Protein 4TKR (pdb70)

Solvent-accessible surface area: 16156 Å² total; per-residue (Å²): 154,63,113,109,85,35,18,103,21,0,42,101,33,0,46,62,0,8,99,42,28,112,85,105,63,73,132,68,60,25,42,44,33,17,32,0,0,22,6,0,1,5,0,0,0,43,59,8,46,43,0,0,0,6,0,0,0,31,2,0,39,47,14,69,146,60,64,59,18,121,101,67,98,105,27,0,4,30,0,20,22,9,0,0,4,0,6,0,0,40,1,7,49,52,4,61,60,0,66,72,25,13,68,63,139,97,50,155,108,0,43,87,92,0,62,25,0,0,86,70,0,0,87,17,16,15,73,0,19,56,9,0,5,28,27,28,30,27,106,106,26,102,186,83,90,42,13,86,83,10,2,82,59,32,26,32,34,6,15,115,14,0,10,84,48,0,0,96,71,0,16,90,45,1,139,86,42,48,175,69,0,50,88,124,159,103,77,129,100,37,26,21,26,112,19,0,43,101,31,1,46,66,0,8,100,41,26,107,81,104,75,75,130,68,74,25,39,42,35,16,27,0,0,24,7,0,0,4,0,0,0,42,39,8,49,45,0,0,0,5,0,0,0,38,2,0,38,48,12,72,145,62,65,87,18,55,96,73,78,107,18,0,6,28,0,20,29,12,0,0,4,0,6,0,0,38,0,7,51,57,4,61,59,0,71,75,23,13,73,63,131,83,48,155,108,0,40,100,91,0,63,24,0,0,85,70,0,0,86,16,17,18,68,0,19,51,9,0,5,33,21,27,32,30,100,112,24,98,166,85,90,42,16,92,83,10,2,86,65,30,23,33,37,5,13,111,14,0,10,86,52,0,0,92,66,0,18,88,47,1,138,86,40,49,171,68,0,53,89

Foldseek 3Di:
DVVVVLQVLLQVLLVVQLVCLVVFPDDADLAGARLSCLSLLLNCLQPHLQSSLSSLLSNLVVCVVVVVQDPPDPVLSCLQSHVLSNLLSQLNVLSCVLLVCLVVVVLVSNLVSNLVSLLRSLCSNLVSQLVSQQVPVQVRADVPDHSNRRSCVSSVNNSVNRSVVSSVVVSVCSVVPVVSSYD/DVVPPVVVLLVLLQVLLVVQLVQLVVFPADPPLAGARLSVLSLLLSCLQPHLQSSLSSLQSNLVVCVVVVVQDDPDPVLSCLQSHVLSNLLSQLRVLSCQLLVCLVVVVLVSNLVSNLVSLLRSLCSNLVSQLVSQQVPVQVVADPPDGSNRRSCVSSVVNSVNRSVVSSVVVSVCSVVPVVSSYD

CATH classification: 1.10.1760.20

Radius of gyration: 20.8 Å; Cα contacts (8 Å, |Δi|>4): 622; chains: 2; bounding box: 56×41×58 Å

Organism: Listeria monocytogenes (NCBI:txid1639)

Sequence (369 aa):
NKRLIILLECAIFAAVAMVLSFIPLDIGSSFSISLGMIPMYVIAIRRGFWAAGFAGLLWGLLHFLTGKAYILMPSQAIIEYILAFSFIAFSGVFSKQVRSNLAANQLKKAIEWAWGTMIIGGVARYFWHYVAGVLFWGAYAFQGWGAQLFSIVMNGASCLGTVLVSGIIISILLKTSPKLFLPVMQNKRLIILLECAIFAAVAMVLSFIPLDIGSSFSISLGMIPMYVIAIRRGFWAAGFAGLLWGLLHFLTGKAYILMPSQAIIEYILAFSFIAFSGVFSKQVRSNLAANQLKKAIEWAWGTMIIGGVARYFWHYVAGVLFWGAYAFQGWGAQLFSIVMNGASCLGTVLVSGIIISILLKTSPKLFLP

Nearest PDB structures (foldseek):
  4tkr-assembly1_A  TM=1.005E+00  e=4.742E-26  Listeria monocytogenes
  3rlb-assembly2_B  TM=9.113E-01  e=1.268E-10  Lactococcus cremoris subsp. cremoris NZ9000
  4tkr-assembly1_A  TM=1.004E+00  e=5.966E-25  Listeria monocytogenes
  3rlb-assembly2_B  TM=9.113E-01  e=1.029E-10  Lactococcus cremoris subsp. cremoris NZ9000
  8xqp-assembly1_R  TM=2.782E-01  e=6.438E+00  Clostridium perfringens

InterPro domains:
  IPR012651 Thiamine transporter ThiT [PF09515] (9-183)
  IPR012651 Thiamine transporter ThiT [TIGR02357] (8-186)

Structure (mmCIF, N/CA/C/O backbone):
data_4TKR
#
_entry.id   4TKR
#
_cell.length_a   95.647
_cell.length_b   95.647
_cell.length_c   125.027
_cell.angle_alpha   90.00
_cell.angle_beta   90.00
_cell.angle_gamma   120.00
#
_symmetry.space_group_name_H-M   'P 31 2 1'
#
loop_
_entity.id
_entity.type
_entity.pdbx_description
1 polymer 'Thiamine transporter thia'
2 non-polymer 'THIAMINE DIPHOSPHATE'
3 non-polymer 2-O-octyl-beta-D-glucopyranose
#
loop_
_atom_site.group_PDB
_atom_site.id
_atom_site.type_symbol
_atom_site.label_atom_id
_atom_site.label_alt_id
_atom_site.label_comp_id
_atom_site.label_asym_id
_atom_site.label_entity_id
_atom_site.label_seq_id
_atom_site.pdbx_PDB_ins_code
_atom_site.Cartn_x
_atom_site.Cartn_y
_atom_site.Cartn_z
_atom_site.occupancy
_atom_site.B_iso_or_equiv
_atom_site.auth_seq_id
_atom_site.auth_comp_id
_atom_site.auth_asym_id
_atom_site.auth_atom_id
_atom_site.pdbx_PDB_model_num
ATOM 1 N N . ASN A 1 31 ? -8.191 24.334 19.333 1.00 95.62 3 ASN A N 1
ATOM 2 C CA . ASN A 1 31 ? -7.387 25.296 18.588 1.00 94.32 3 ASN A CA 1
ATOM 3 C C . ASN A 1 31 ? -6.563 26.211 19.491 1.00 92.20 3 ASN A C 1
ATOM 4 O O . ASN A 1 31 ? -5.614 25.766 20.135 1.00 93.12 3 ASN A O 1
ATOM 9 N N . LYS A 1 32 ? -6.940 27.487 19.535 1.00 81.14 4 LYS A N 1
ATOM 10 C CA . LYS A 1 32 ? -6.176 28.504 20.254 1.00 72.56 4 LYS A CA 1
ATOM 11 C C . LYS A 1 32 ? -5.986 28.196 21.738 1.00 77.22 4 LYS A C 1
ATOM 12 O O . LYS A 1 32 ? -4.901 28.400 22.282 1.00 77.02 4 LYS A O 1
ATOM 14 N N . ARG A 1 33 ? -7.037 27.705 22.387 1.00 80.35 5 ARG A N 1
ATOM 15 C CA . ARG A 1 33 ? -6.968 27.369 23.807 1.00 74.56 5 ARG A CA 1
ATOM 16 C C . ARG A 1 33 ? -5.941 26.274 24.077 1.00 84.50 5 ARG A C 1
ATOM 17 O O . ARG A 1 33 ? -5.153 26.368 25.016 1.00 85.76 5 ARG A O 1
ATOM 25 N N . LEU A 1 34 ? -5.954 25.238 23.246 1.00 90.05 6 LEU A N 1
ATOM 26 C CA . LEU A 1 34 ? -4.999 24.146 23.377 1.00 91.76 6 LEU A CA 1
ATOM 27 C C . LEU A 1 34 ? -3.585 24.624 23.061 1.00 88.74 6 LEU A C 1
ATOM 28 O O . LEU A 1 34 ? -2.633 24.262 23.750 1.00 88.79 6 LEU A O 1
ATOM 33 N N . ILE A 1 35 ? -3.459 25.445 22.022 1.00 84.76 7 ILE A N 1
ATOM 34 C CA . ILE A 1 35 ? -2.155 25.940 21.584 1.00 78.56 7 ILE A CA 1
ATOM 35 C C . ILE A 1 35 ? -1.467 26.797 22.645 1.00 72.22 7 ILE A C 1
ATOM 36 O O . ILE A 1 35 ? -0.298 26.578 22.963 1.00 69.41 7 ILE A O 1
ATOM 41 N N . ILE A 1 36 ? -2.195 27.767 23.190 1.00 69.09 8 ILE A N 1
ATOM 42 C CA . ILE A 1 36 ? -1.644 28.656 24.210 1.00 63.34 8 ILE A CA 1
ATOM 43 C C . ILE A 1 36 ? -1.252 27.887 25.472 1.00 56.08 8 ILE A C 1
ATOM 44 O O . ILE A 1 36 ? -0.200 28.141 26.061 1.00 52.16 8 ILE A O 1
ATOM 49 N N . LEU A 1 37 ? -2.094 26.942 25.877 1.00 55.60 9 LEU A N 1
ATOM 50 C CA . LEU A 1 37 ? -1.792 26.102 27.031 1.00 57.93 9 LEU A CA 1
ATOM 51 C C . LEU A 1 37 ? -0.556 25.238 26.786 1.00 60.94 9 LEU A C 1
ATOM 52 O O . LEU A 1 37 ? 0.290 25.090 27.668 1.00 61.02 9 LEU A O 1
ATOM 57 N N . LEU A 1 38 ? -0.456 24.674 25.585 1.00 60.10 10 LEU A N 1
ATOM 58 C CA . LEU A 1 38 ? 0.694 23.852 25.217 1.00 58.47 10 LEU A CA 1
ATOM 59 C C . LEU A 1 38 ? 1.990 24.656 25.210 1.00 63.27 10 LEU A C 1
ATOM 60 O O . LEU A 1 38 ? 3.024 24.176 25.672 1.00 67.86 10 LEU A O 1
ATOM 65 N N . GLU A 1 39 ? 1.929 25.876 24.683 1.00 63.23 11 GLU A N 1
ATOM 66 C CA . GLU A 1 39 ? 3.095 26.756 24.658 1.00 60.20 11 GLU A CA 1
ATOM 67 C C . GLU A 1 39 ? 3.590 27.042 26.071 1.00 64.67 11 GLU A C 1
ATOM 68 O O . GLU A 1 39 ? 4.795 27.090 26.316 1.00 69.74 11 GLU A O 1
ATOM 74 N N . CYS A 1 40 ? 2.654 27.228 26.996 1.00 56.56 12 CYS A N 1
ATOM 75 C CA . CYS A 1 40 ? 2.996 27.411 28.400 1.00 49.29 12 CYS A CA 1
ATOM 76 C C . CYS A 1 40 ? 3.733 26.187 28.925 1.00 59.07 12 CYS A C 1
ATOM 77 O O . CYS A 1 40 ? 4.740 26.308 29.620 1.00 65.10 12 CYS A O 1
ATOM 80 N N . ALA A 1 41 ? 3.226 25.008 28.577 1.00 56.87 13 ALA A N 1
ATOM 81 C CA . ALA A 1 41 ? 3.817 23.750 29.020 1.00 53.18 13 ALA A CA 1
ATOM 82 C C . ALA A 1 41 ? 5.197 23.519 28.408 1.00 50.21 13 ALA A C 1
ATOM 83 O O . ALA A 1 41 ? 6.097 23.004 29.069 1.00 48.07 13 ALA A O 1
ATOM 85 N N . ILE A 1 42 ? 5.360 23.899 27.144 1.00 52.81 14 ILE A N 1
ATOM 86 C CA . ILE A 1 42 ? 6.639 23.730 26.462 1.00 60.62 14 ILE A CA 1
ATOM 87 C C . ILE A 1 42 ? 7.712 24.632 27.065 1.00 64.78 14 ILE A C 1
ATOM 88 O O . ILE A 1 42 ? 8.796 24.167 27.415 1.00 70.07 14 ILE A O 1
ATOM 93 N N . PHE A 1 43 ? 7.402 25.919 27.192 1.00 61.26 15 PHE A N 1
ATOM 94 C CA . PHE A 1 43 ? 8.341 26.873 27.778 1.00 61.86 15 PHE A CA 1
ATOM 95 C C . PHE A 1 43 ? 8.621 26.562 29.246 1.00 57.54 15 PHE A C 1
ATOM 96 O O . PHE A 1 43 ? 9.671 26.923 29.776 1.00 57.66 15 PHE A O 1
ATOM 104 N N . ALA A 1 44 ? 7.678 25.887 29.898 1.00 56.68 16 ALA A N 1
ATOM 105 C CA . ALA A 1 44 ? 7.881 25.426 31.265 1.00 54.76 16 ALA A CA 1
ATOM 106 C C . ALA A 1 44 ? 8.886 24.280 31.281 1.00 60.88 16 ALA A C 1
ATOM 107 O O . ALA A 1 44 ? 9.750 24.209 32.156 1.00 63.46 16 ALA A O 1
ATOM 109 N N . ALA A 1 45 ? 8.765 23.386 30.304 1.00 54.47 17 ALA A N 1
ATOM 110 C CA . ALA A 1 45 ? 9.667 22.248 30.185 1.00 54.93 17 ALA A CA 1
ATOM 111 C C . ALA A 1 45 ? 11.079 22.703 29.830 1.00 61.15 17 ALA A C 1
ATOM 112 O O . ALA A 1 45 ? 12.060 22.187 30.367 1.00 42.76 17 ALA A O 1
ATOM 114 N N . VAL A 1 46 ? 11.174 23.671 28.923 1.00 57.65 18 VAL A N 1
ATOM 115 C CA . VAL A 1 46 ? 12.463 24.231 28.532 1.00 56.36 18 VAL A CA 1
ATOM 116 C C . VAL A 1 46 ? 13.131 24.911 29.724 1.00 63.56 18 VAL A C 1
ATOM 117 O O . VAL A 1 46 ? 14.337 24.773 29.935 1.00 69.54 18 VAL A O 1
ATOM 121 N N . ALA A 1 47 ? 12.336 25.636 30.507 1.00 58.55 19 ALA A N 1
ATOM 122 C CA . ALA A 1 47 ? 12.838 26.296 31.709 1.00 49.98 19 ALA A CA 1
ATOM 123 C C . ALA A 1 47 ? 13.356 25.273 32.713 1.00 50.04 19 ALA A C 1
ATOM 124 O O . ALA A 1 47 ? 14.376 25.491 33.366 1.00 59.94 19 ALA A O 1
ATOM 126 N N . MET A 1 48 ? 12.649 24.153 32.825 1.00 45.35 20 MET A N 1
ATOM 127 C CA . MET A 1 48 ? 13.038 23.085 33.737 1.00 50.88 20 MET A CA 1
ATOM 128 C C . MET A 1 48 ? 14.329 22.414 33.275 1.00 55.25 20 MET A C 1
ATOM 129 O O . MET A 1 48 ? 15.137 21.974 34.094 1.00 51.88 20 MET A O 1
ATOM 134 N N . VAL A 1 49 ? 14.517 22.336 31.961 1.00 56.78 21 VAL A N 1
ATOM 135 C CA . VAL A 1 49 ? 15.737 21.773 31.393 1.00 54.88 21 VAL A CA 1
ATOM 136 C C . VAL A 1 49 ? 16.928 22.675 31.700 1.00 57.86 21 VAL A C 1
ATOM 137 O O . VAL A 1 49 ? 17.994 22.200 32.099 1.00 61.17 21 VAL A O 1
ATOM 141 N N . LEU A 1 50 ? 16.734 23.979 31.530 1.00 54.25 22 LEU A N 1
ATOM 142 C CA . LEU A 1 50 ? 17.786 24.955 31.799 1.00 55.99 22 LEU A CA 1
ATOM 143 C C . LEU A 1 50 ? 18.172 24.973 33.276 1.00 53.60 22 LEU A C 1
ATOM 144 O O . LEU A 1 50 ? 19.277 25.379 33.634 1.00 58.13 22 LEU A O 1
ATOM 149 N N . SER A 1 51 ? 17.257 24.521 34.128 1.00 47.41 23 SER A N 1
ATOM 150 C CA . SER A 1 51 ? 17.498 24.471 35.566 1.00 50.41 23 SER A CA 1
ATOM 151 C C . SER A 1 51 ? 18.546 23.425 35.933 1.00 57.22 23 SER A C 1
ATOM 152 O O . SER A 1 51 ? 19.076 23.432 37.044 1.00 62.99 23 SER A O 1
ATOM 155 N N . PHE A 1 52 ? 18.837 22.526 34.999 1.00 61.64 24 PHE A N 1
ATOM 156 C CA . PHE A 1 52 ? 19.867 21.514 35.208 1.00 62.76 24 PHE A CA 1
ATOM 157 C C . PHE A 1 52 ? 21.244 22.034 34.806 1.00 65.60 24 PHE A C 1
ATOM 158 O O . PHE A 1 52 ? 22.226 21.293 34.814 1.00 63.11 24 PHE A O 1
ATOM 166 N N . ILE A 1 53 ? 21.300 23.313 34.449 1.00 65.55 25 ILE A N 1
ATOM 167 C CA . ILE A 1 53 ? 22.563 23.990 34.193 1.00 65.84 25 ILE A CA 1
ATOM 168 C C . ILE A 1 53 ? 22.909 24.841 35.409 1.00 68.27 25 ILE A C 1
ATOM 169 O O . ILE A 1 53 ? 22.377 25.938 35.575 1.00 73.89 25 ILE A O 1
ATOM 174 N N . PRO A 1 54 ? 23.798 24.327 36.271 1.00 71.25 26 PRO A N 1
ATOM 175 C CA . PRO A 1 54 ? 24.101 24.949 37.565 1.00 72.47 26 PRO A CA 1
ATOM 176 C C . PRO A 1 54 ? 24.937 26.224 37.462 1.00 67.96 26 PRO A C 1
ATOM 177 O O . PRO A 1 54 ? 26.088 26.183 37.027 1.00 79.09 26 PRO A O 1
ATOM 181 N N . LEU A 1 55 ? 24.348 27.347 37.859 1.00 50.33 27 LEU A N 1
ATOM 182 C CA . LEU A 1 55 ? 25.085 28.597 38.001 1.00 55.08 27 LEU A CA 1
ATOM 183 C C . LEU A 1 55 ? 24.936 29.085 39.436 1.00 60.21 27 LEU A C 1
ATOM 184 O O . LEU A 1 55 ? 24.462 30.194 39.683 1.00 55.67 27 LEU A O 1
ATOM 189 N N . ASP A 1 56 ? 25.346 28.242 40.379 1.00 62.32 28 ASP A N 1
ATOM 190 C CA . ASP A 1 56 ? 25.119 28.499 41.795 1.00 55.23 28 ASP A CA 1
ATOM 191 C C . ASP A 1 56 ? 26.412 28.789 42.546 1.00 54.88 28 ASP A C 1
ATOM 192 O O . ASP A 1 56 ? 27.461 28.228 42.238 1.00 52.85 28 ASP A O 1
ATOM 197 N N . ILE A 1 57 ? 26.325 29.673 43.534 1.00 64.79 29 ILE A N 1
ATOM 198 C CA . ILE A 1 57 ? 27.411 29.882 44.483 1.00 62.25 29 ILE A CA 1
ATOM 199 C C . ILE A 1 57 ? 26.859 29.681 45.888 1.00 68.12 29 ILE A C 1
ATOM 200 O O . ILE A 1 57 ? 26.371 30.621 46.517 1.00 76.16 29 ILE A O 1
ATOM 205 N N . GLY A 1 58 ? 26.925 28.445 46.369 1.00 63.94 30 GLY A N 1
ATOM 206 C CA . GLY A 1 58 ? 26.344 28.098 47.651 1.00 60.97 30 GLY A CA 1
ATOM 207 C C . GLY A 1 58 ? 24.889 27.705 47.496 1.00 68.92 30 GLY A C 1
ATOM 208 O O . GLY A 1 58 ? 24.482 27.212 46.444 1.00 72.26 30 GLY A O 1
ATOM 209 N N . SER A 1 59 ? 24.099 27.931 48.540 1.00 75.93 31 SER A N 1
ATOM 210 C CA . SER A 1 59 ? 22.686 27.569 48.519 1.00 75.14 31 SER A CA 1
ATOM 211 C C . SER A 1 59 ? 21.791 28.799 48.433 1.00 68.29 31 SER A C 1
ATOM 212 O O . SER A 1 59 ? 20.570 28.680 48.338 1.00 64.60 31 SER A O 1
ATOM 215 N N . SER A 1 60 ? 22.401 29.980 48.462 1.00 61.57 32 SER A N 1
ATOM 216 C CA . SER A 1 60 ? 21.639 31.222 48.526 1.00 51.39 32 SER A CA 1
ATOM 217 C C . SER A 1 60 ? 21.833 32.115 47.303 1.00 47.89 32 SER A C 1
ATOM 218 O O . SER A 1 60 ? 21.121 33.105 47.135 1.00 55.61 32 SER A O 1
ATOM 221 N N . PHE A 1 61 ? 22.798 31.771 46.456 1.00 38.21 33 PHE A N 1
ATOM 222 C CA . PHE A 1 61 ? 22.978 32.485 45.196 1.00 42.82 33 PHE A CA 1
ATOM 223 C C . PHE A 1 61 ? 22.869 31.546 44.003 1.00 45.38 33 PHE A C 1
ATOM 224 O O . PHE A 1 61 ? 23.448 30.460 43.998 1.00 47.76 33 PHE A O 1
ATOM 232 N N . SER A 1 62 ? 22.131 31.983 42.989 1.00 45.44 34 SER A N 1
ATOM 233 C CA . SER A 1 62 ? 21.930 31.192 41.784 1.00 45.53 34 SER A CA 1
ATOM 234 C C . SER A 1 62 ? 21.380 32.052 40.655 1.00 49.02 34 SER A C 1
ATOM 235 O O . SER A 1 62 ? 20.488 32.875 40.862 1.00 55.05 34 SER A O 1
ATOM 238 N N . ILE A 1 63 ? 21.920 31.856 39.458 1.00 50.83 35 ILE A N 1
ATOM 239 C CA . ILE A 1 63 ? 21.398 32.513 38.270 1.00 51.82 35 ILE A CA 1
ATOM 240 C C . ILE A 1 63 ? 20.386 31.600 37.583 1.00 48.25 35 ILE A C 1
ATOM 241 O O . ILE A 1 63 ? 20.737 30.533 37.080 1.00 47.65 35 ILE A O 1
ATOM 246 N N . SER A 1 64 ? 19.126 32.020 37.578 1.00 33.87 36 SER A N 1
ATOM 247 C CA . SER A 1 64 ? 18.052 31.201 37.033 1.00 34.09 36 SER A CA 1
ATOM 248 C C . SER A 1 64 ? 17.892 31.411 35.530 1.00 50.32 36 SER A C 1
ATOM 249 O O . SER A 1 64 ? 17.187 32.320 35.091 1.00 50.78 36 SER A O 1
ATOM 252 N N . LEU A 1 65 ? 18.546 30.559 34.746 1.00 49.85 37 LEU A N 1
ATOM 253 C CA . LEU A 1 65 ? 18.470 30.638 33.291 1.00 53.83 37 LEU A CA 1
ATOM 254 C C . LEU A 1 65 ? 17.077 30.283 32.779 1.00 56.72 37 LEU A C 1
ATOM 255 O O . LEU A 1 65 ? 16.743 30.555 31.626 1.00 67.81 37 LEU A O 1
ATOM 260 N N . GLY A 1 66 ? 16.268 29.676 33.643 1.00 46.55 38 GLY A N 1
ATOM 261 C CA . GLY A 1 66 ? 14.926 29.266 33.278 1.00 47.23 38 GLY A CA 1
ATOM 262 C C . GLY A 1 66 ? 13.957 30.425 33.133 1.00 54.16 38 GLY A C 1
ATOM 263 O O . GLY A 1 66 ? 12.815 30.239 32.714 1.00 60.92 38 GLY A O 1
ATOM 264 N N . MET A 1 67 ? 14.409 31.624 33.486 1.00 47.66 39 MET A N 1
ATOM 265 C CA . MET A 1 67 ? 13.587 32.818 33.335 1.00 47.73 39 MET A CA 1
ATOM 266 C C . MET A 1 67 ? 13.546 33.266 31.877 1.00 49.52 39 MET A C 1
ATOM 267 O O . MET A 1 67 ? 12.653 34.009 31.471 1.00 46.75 39 MET A O 1
ATOM 272 N N . ILE A 1 68 ? 14.518 32.808 31.094 1.00 49.59 40 ILE A N 1
ATOM 273 C CA . ILE A 1 68 ? 14.554 33.116 29.666 1.00 43.76 40 ILE A CA 1
ATOM 274 C C . ILE A 1 68 ? 13.335 32.566 28.908 1.00 42.74 40 ILE A C 1
ATOM 275 O O . ILE A 1 68 ? 12.698 33.309 28.162 1.00 48.45 40 ILE A O 1
ATOM 280 N N . PRO A 1 69 ? 12.996 31.273 29.097 1.00 45.61 41 PRO A N 1
ATOM 281 C CA . PRO A 1 69 ? 11.749 30.816 28.473 1.00 51.84 41 PRO A CA 1
ATOM 282 C C . PRO A 1 69 ? 10.521 31.475 29.098 1.00 58.62 41 PRO A C 1
ATOM 283 O O . PRO A 1 69 ? 9.495 31.617 28.434 1.00 64.86 41 PRO A O 1
ATOM 287 N N . MET A 1 70 ? 10.629 31.868 30.363 1.00 54.18 42 MET A N 1
ATOM 288 C CA . MET A 1 70 ? 9.530 32.540 31.045 1.00 45.90 42 MET A CA 1
ATOM 289 C C . MET A 1 70 ? 9.289 33.929 30.468 1.00 45.14 42 MET A C 1
ATOM 290 O O . MET A 1 70 ? 8.150 34.378 30.369 1.00 50.92 42 MET A O 1
ATOM 295 N N . TYR A 1 71 ? 10.367 34.606 30.090 1.00 49.10 43 TYR A N 1
ATOM 296 C CA . TYR A 1 71 ? 10.268 35.965 29.572 1.00 51.73 43 TYR A CA 1
ATOM 297 C C . TYR A 1 71 ? 9.630 36.027 28.187 1.00 51.50 43 TYR A C 1
ATOM 298 O O . TYR A 1 71 ? 8.801 36.897 27.921 1.00 50.77 43 TYR A O 1
ATOM 307 N N . VAL A 1 72 ? 10.013 35.109 27.306 1.00 48.90 44 VAL A N 1
ATOM 308 C CA . VAL A 1 72 ? 9.449 35.089 25.961 1.00 53.56 44 VAL A CA 1
ATOM 309 C C . VAL A 1 72 ? 7.958 34.750 25.980 1.00 52.98 44 VAL A C 1
ATOM 310 O O . VAL A 1 72 ? 7.158 35.438 25.348 1.00 58.61 44 VAL A O 1
ATOM 314 N N . ILE A 1 73 ? 7.583 33.711 26.723 1.00 47.01 45 ILE A N 1
ATOM 315 C CA . ILE A 1 73 ? 6.177 33.320 26.823 1.00 52.42 45 ILE A CA 1
ATOM 316 C C . ILE A 1 73 ? 5.332 34.417 27.481 1.00 51.97 45 ILE A C 1
ATOM 317 O O . ILE A 1 73 ? 4.148 34.566 27.178 1.00 46.82 45 ILE A O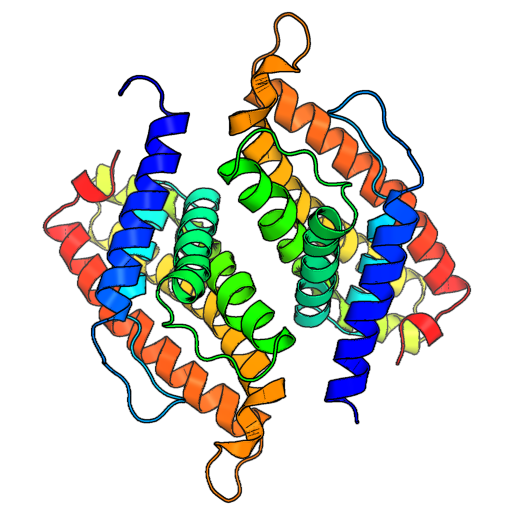 1
ATOM 322 N N . ALA A 1 74 ? 5.953 35.192 28.366 1.00 55.10 46 ALA A N 1
ATOM 323 C CA . ALA A 1 74 ? 5.282 36.313 29.013 1.00 44.94 46 ALA A CA 1
ATOM 324 C C . ALA A 1 74 ? 5.015 37.417 28.002 1.00 46.75 46 ALA A C 1
ATOM 325 O O . ALA A 1 74 ? 3.970 38.062 28.034 1.00 48.94 46 ALA A O 1
ATOM 327 N N . ILE A 1 75 ? 5.973 37.632 27.108 1.00 49.75 47 ILE A N 1
ATOM 328 C CA . ILE A 1 75 ? 5.838 38.631 26.057 1.00 51.37 47 ILE A CA 1
ATOM 329 C C . ILE A 1 75 ? 4.926 38.117 24.950 1.00 53.08 47 ILE A C 1
ATOM 330 O O . ILE A 1 75 ? 4.052 38.834 24.461 1.00 59.27 47 ILE A O 1
ATOM 335 N N . ARG A 1 76 ? 5.128 36.859 24.574 1.00 51.82 48 ARG A N 1
ATOM 336 C CA . ARG A 1 76 ? 4.395 36.247 23.472 1.00 58.73 48 ARG A CA 1
ATOM 337 C C . ARG A 1 76 ? 2.902 36.084 23.760 1.00 66.16 48 ARG A C 1
ATOM 338 O O . ARG A 1 76 ? 2.070 36.269 22.870 1.00 72.40 48 ARG A O 1
ATOM 346 N N . ARG A 1 77 ? 2.561 35.747 25.001 1.00 60.24 49 ARG A N 1
ATOM 347 C CA . ARG A 1 77 ? 1.176 35.415 25.329 1.00 54.86 49 ARG A CA 1
ATOM 348 C C . ARG A 1 77 ? 0.532 36.308 26.393 1.00 53.69 49 ARG A C 1
ATOM 349 O O . ARG A 1 77 ? -0.686 36.488 26.399 1.00 57.53 49 ARG A O 1
ATOM 357 N N . GLY A 1 78 ? 1.337 36.859 27.295 1.00 46.14 50 GLY A N 1
ATOM 358 C CA . GLY A 1 78 ? 0.821 37.814 28.261 1.00 49.92 50 GLY A CA 1
ATOM 359 C C . GLY A 1 78 ? 0.880 37.406 29.723 1.00 46.68 50 GLY A C 1
ATOM 360 O O . GLY A 1 78 ? 1.524 36.424 30.089 1.00 36.79 50 GLY A O 1
ATOM 361 N N . PHE A 1 79 ? 0.182 38.178 30.552 1.00 47.73 51 PHE A N 1
ATOM 362 C CA . PHE A 1 79 ? 0.211 38.036 32.008 1.00 48.83 51 PHE A CA 1
ATOM 363 C C . PHE A 1 79 ? -0.206 36.652 32.512 1.00 49.90 51 PHE A C 1
ATOM 364 O O . PHE A 1 79 ? 0.571 35.982 33.194 1.00 40.08 51 PHE A O 1
ATOM 372 N N . TRP A 1 80 ? -1.427 36.233 32.185 1.00 50.30 52 TRP A N 1
ATOM 373 C CA . TRP A 1 80 ? -1.969 34.985 32.723 1.00 47.70 52 TRP A CA 1
ATOM 374 C C . TRP A 1 80 ? -1.181 33.758 32.272 1.00 48.36 52 TRP A C 1
ATOM 375 O O . TRP A 1 80 ? -1.029 32.797 33.026 1.00 43.52 52 TRP A O 1
ATOM 386 N N . ALA A 1 81 ? -0.685 33.796 31.041 1.00 55.70 53 ALA A N 1
ATOM 387 C CA . ALA A 1 81 ? 0.083 32.683 30.500 1.00 56.33 53 ALA A CA 1
ATOM 388 C C . ALA A 1 81 ? 1.417 32.536 31.225 1.00 52.66 53 ALA A C 1
ATOM 389 O O . ALA A 1 81 ? 1.884 31.422 31.464 1.00 51.56 53 ALA A O 1
ATOM 391 N N . ALA A 1 82 ? 2.021 33.666 31.578 1.00 47.33 54 ALA A N 1
ATOM 392 C CA . ALA A 1 82 ? 3.297 33.668 32.283 1.00 45.09 54 ALA A CA 1
ATOM 393 C C . ALA A 1 82 ? 3.154 33.070 33.677 1.00 46.03 54 ALA A C 1
ATOM 394 O O . ALA A 1 82 ? 4.093 32.477 34.207 1.00 49.55 54 ALA A O 1
ATOM 396 N N . GLY A 1 83 ? 1.974 33.233 34.266 1.00 48.33 55 GLY A N 1
ATOM 397 C CA . GLY A 1 83 ? 1.698 32.685 35.581 1.00 51.32 55 GLY A CA 1
ATOM 398 C C . GLY A 1 83 ? 1.482 31.187 35.530 1.00 48.59 55 GLY A C 1
ATOM 399 O O . GLY A 1 83 ? 2.034 30.441 36.340 1.00 45.92 55 GLY A O 1
ATOM 400 N N . PHE A 1 84 ? 0.673 30.748 34.571 1.00 45.88 56 PHE A N 1
ATOM 401 C CA . PHE A 1 84 ? 0.404 29.329 34.380 1.00 45.33 56 PHE A CA 1
ATOM 402 C C . PHE A 1 84 ? 1.680 28.572 34.023 1.00 44.80 56 PHE A C 1
ATOM 403 O O . PHE A 1 84 ? 1.983 27.537 34.615 1.00 42.06 56 PHE A O 1
ATOM 411 N N . ALA A 1 85 ? 2.425 29.101 33.056 1.00 44.60 57 ALA A N 1
ATOM 412 C CA . ALA A 1 85 ? 3.686 28.497 32.640 1.00 43.46 57 ALA A CA 1
ATOM 413 C C . ALA A 1 85 ? 4.699 28.528 33.775 1.00 45.03 57 ALA A C 1
ATOM 414 O O . ALA A 1 85 ? 5.476 27.590 33.953 1.00 55.37 57 ALA A O 1
ATOM 416 N N . GLY A 1 86 ? 4.684 29.615 34.540 1.00 45.06 58 GLY A N 1
ATOM 417 C CA . GLY A 1 86 ? 5.585 29.765 35.668 1.00 49.18 58 GLY A CA 1
ATOM 418 C C . GLY A 1 86 ? 5.306 28.745 36.753 1.00 46.50 58 GLY A C 1
ATOM 419 O O . GLY A 1 86 ? 6.225 28.123 37.284 1.00 37.90 58 GLY A O 1
ATOM 420 N N . LEU A 1 87 ? 4.029 28.571 37.078 1.00 45.67 59 LEU A N 1
ATOM 421 C CA . LEU A 1 87 ? 3.625 27.613 38.098 1.00 47.33 59 LEU A CA 1
ATOM 422 C C . LEU A 1 87 ? 3.936 26.183 37.670 1.00 58.09 59 LEU A C 1
ATOM 423 O O . LEU A 1 87 ? 4.356 25.363 38.487 1.00 66.03 59 LEU A O 1
ATOM 428 N N . LEU A 1 88 ? 3.727 25.889 36.389 1.00 57.39 60 LEU A N 1
ATOM 429 C CA . LEU A 1 88 ? 4.072 24.583 35.837 1.00 52.68 60 LEU A CA 1
ATOM 430 C C . LEU A 1 88 ? 5.557 24.301 36.027 1.00 57.81 60 LEU A C 1
ATOM 431 O O . LEU A 1 88 ? 5.946 23.193 36.393 1.00 58.31 60 LEU A O 1
ATOM 436 N N . TRP A 1 89 ? 6.378 25.318 35.780 1.00 57.90 61 TRP A N 1
ATOM 437 C CA . TRP A 1 89 ? 7.818 25.217 35.975 1.00 58.41 61 TRP A CA 1
ATOM 438 C C . TRP A 1 89 ? 8.145 24.909 37.434 1.00 57.03 61 TRP A C 1
ATOM 439 O O . TRP A 1 89 ? 8.963 24.036 37.725 1.00 57.25 61 TRP A O 1
ATOM 450 N N . GLY A 1 90 ? 7.499 25.628 38.346 1.00 54.81 62 GLY A N 1
ATOM 451 C CA . GLY A 1 90 ? 7.706 25.418 39.766 1.00 52.66 62 GLY A CA 1
ATOM 452 C C . GLY A 1 90 ? 7.281 24.031 40.206 1.00 56.82 62 GLY A C 1
ATOM 453 O O . GLY A 1 90 ? 7.962 23.385 41.003 1.00 51.78 62 GLY A O 1
ATOM 454 N N . LEU A 1 91 ? 6.152 23.569 39.679 1.00 57.13 63 LEU A N 1
ATOM 455 C CA . LEU A 1 91 ? 5.633 22.250 40.020 1.00 51.94 63 LEU A CA 1
ATOM 456 C C . LEU A 1 91 ? 6.507 21.135 39.452 1.00 50.04 63 LEU A C 1
ATOM 457 O O . LEU A 1 91 ? 6.525 20.022 39.980 1.00 46.93 63 LEU A O 1
ATOM 462 N N . LEU A 1 92 ? 7.232 21.437 38.379 1.00 40.01 64 LEU A N 1
ATOM 463 C CA . LEU A 1 92 ? 8.118 20.456 37.760 1.00 50.74 64 LEU A CA 1
ATOM 464 C C . LEU A 1 92 ? 9.372 20.203 38.593 1.00 51.02 64 LEU A C 1
ATOM 465 O O . LEU A 1 92 ? 10.055 19.199 38.401 1.00 56.79 64 LEU A O 1
ATOM 470 N N . HIS A 1 93 ? 9.674 21.115 39.514 1.00 49.99 65 HIS A N 1
ATOM 471 C CA . HIS A 1 93 ? 10.806 20.931 40.417 1.00 54.87 65 HIS A CA 1
ATOM 472 C C . HIS A 1 93 ? 10.566 19.730 41.323 1.00 56.75 65 HIS A C 1
ATOM 473 O O . HIS A 1 93 ? 11.484 18.958 41.602 1.00 46.86 65 HIS A O 1
ATOM 480 N N . PHE A 1 94 ? 9.324 19.580 41.774 1.00 61.16 66 PHE A N 1
ATOM 481 C CA . PHE A 1 94 ? 8.939 18.457 42.621 1.00 60.91 66 PHE A CA 1
ATOM 482 C C . PHE A 1 94 ? 9.068 17.136 41.870 1.00 67.08 66 PHE A C 1
ATOM 483 O O . PHE A 1 94 ? 9.619 16.165 42.391 1.00 68.73 66 PHE A O 1
ATOM 491 N N . LEU A 1 95 ? 8.559 17.110 40.642 1.00 66.31 67 LEU A N 1
ATOM 492 C CA . LEU A 1 95 ? 8.533 15.891 39.841 1.00 67.55 67 LEU A CA 1
ATOM 493 C C . LEU A 1 95 ? 9.915 15.482 39.339 1.00 65.89 67 LEU A C 1
ATOM 494 O O . LEU A 1 95 ? 10.160 14.306 39.070 1.00 77.88 67 LEU A O 1
ATOM 499 N N . THR A 1 96 ? 10.815 16.452 39.210 1.00 57.35 68 THR A N 1
ATOM 500 C CA . THR A 1 96 ? 12.157 16.180 38.704 1.00 62.84 68 THR A CA 1
ATOM 501 C C . THR A 1 96 ? 13.189 16.101 39.826 1.00 68.34 68 THR A C 1
ATOM 502 O O . THR A 1 96 ? 14.362 15.818 39.581 1.00 47.94 68 THR A O 1
ATOM 506 N N . GLY A 1 97 ? 12.745 16.356 41.053 1.00 64.26 69 GLY A N 1
ATOM 507 C CA . GLY A 1 97 ? 13.607 16.248 42.217 1.00 56.70 69 GLY A CA 1
ATOM 508 C C . GLY A 1 97 ? 14.623 17.368 42.351 1.00 57.55 69 GLY A C 1
ATOM 509 O O . GLY A 1 97 ? 15.654 17.199 43.001 1.00 59.99 69 GLY A O 1
ATOM 510 N N . LYS A 1 98 ? 14.335 18.511 41.738 1.00 66.58 70 LYS A N 1
ATOM 511 C CA . LYS A 1 98 ? 15.219 19.671 41.829 1.00 69.82 70 LYS A CA 1
ATOM 512 C C . LYS A 1 98 ? 14.717 20.670 42.867 1.00 66.89 70 LYS A C 1
ATOM 513 O O . LYS A 1 98 ? 15.212 21.795 42.950 1.00 59.64 70 LYS A O 1
ATOM 519 N N . ALA A 1 99 ? 13.734 20.251 43.656 1.00 67.16 71 ALA A N 1
ATOM 520 C CA . ALA A 1 99 ? 13.148 21.118 44.669 1.00 62.69 71 ALA A CA 1
ATOM 521 C C . ALA A 1 99 ? 13.780 20.897 46.039 1.00 70.10 71 ALA A C 1
ATOM 522 O O . ALA A 1 99 ? 13.611 19.841 46.647 1.00 79.54 71 ALA A O 1
ATOM 524 N N . TYR A 1 100 ? 14.512 21.899 46.516 1.00 65.00 72 TYR A N 1
ATOM 525 C CA . TYR A 1 100 ? 15.056 21.870 47.867 1.00 67.58 72 TYR A CA 1
ATOM 526 C C . TYR A 1 100 ? 13.908 22.009 48.856 1.00 66.65 72 TYR A C 1
ATOM 527 O O . TYR A 1 100 ? 13.150 22.976 48.797 1.00 75.63 72 TYR A O 1
ATOM 536 N N . ILE A 1 101 ? 13.772 21.043 49.759 1.00 57.49 73 ILE A N 1
ATOM 537 C CA . ILE A 1 101 ? 12.681 21.069 50.729 1.00 54.51 73 ILE A CA 1
ATOM 538 C C . ILE A 1 101 ? 13.171 21.017 52.176 1.00 52.32 73 ILE A C 1
ATOM 539 O O . ILE A 1 101 ? 13.551 19.960 52.680 1.00 52.77 73 ILE A O 1
ATOM 544 N N . LEU A 1 102 ? 13.162 22.171 52.836 1.00 52.58 74 LEU A N 1
ATOM 545 C CA . LEU A 1 102 ? 13.493 22.245 54.252 1.00 54.54 74 LEU A CA 1
ATOM 546 C C . LEU A 1 102 ? 12.265 21.872 55.067 1.00 64.58 74 LEU A C 1
ATOM 547 O O . LEU A 1 102 ? 12.328 21.034 55.967 1.00 78.33 74 LEU A O 1
ATOM 552 N N . MET A 1 103 ? 11.145 22.508 54.738 1.00 65.85 75 MET A N 1
ATOM 553 C CA . MET A 1 103 ? 9.871 22.254 55.399 1.00 68.14 75 MET A CA 1
ATOM 554 C C . MET A 1 103 ? 8.747 22.321 54.367 1.00 71.32 75 MET A C 1
ATOM 555 O O . MET A 1 103 ? 8.915 22.934 53.313 1.00 74.28 75 MET A O 1
ATOM 560 N N . PRO A 1 104 ? 7.604 21.672 54.653 1.00 66.04 76 PRO A N 1
ATOM 561 C CA . PRO A 1 104 ? 6.461 21.703 53.732 1.00 64.58 76 PRO A CA 1
ATOM 562 C C . PRO A 1 104 ? 6.009 23.126 53.408 1.00 58.37 76 PRO A C 1
ATOM 563 O O . PRO A 1 104 ? 5.689 23.420 52.258 1.00 43.07 76 PRO A O 1
ATOM 567 N N . SER A 1 105 ? 5.992 23.992 54.416 1.00 56.93 77 SER A N 1
ATOM 568 C CA . SER A 1 105 ? 5.575 25.377 54.234 1.00 51.65 77 SER A CA 1
ATOM 569 C C . SER A 1 105 ? 6.475 26.111 53.247 1.00 63.26 77 SER A C 1
ATOM 570 O O . SER A 1 105 ? 5.995 26.859 52.395 1.00 69.61 77 SER A O 1
ATOM 573 N N . GLN A 1 106 ? 7.780 25.889 53.362 1.00 61.19 78 GLN A N 1
ATOM 574 C CA . GLN A 1 106 ? 8.748 26.615 52.546 1.00 58.39 78 GLN A CA 1
ATOM 575 C C . GLN A 1 106 ? 8.706 26.196 51.075 1.00 59.83 78 GLN A C 1
ATOM 576 O O . GLN A 1 106 ? 8.960 27.010 50.187 1.00 56.89 78 GLN A O 1
ATOM 582 N N . ALA A 1 107 ? 8.376 24.933 50.819 1.00 55.09 79 ALA A N 1
ATOM 583 C CA . ALA A 1 107 ? 8.291 24.434 49.451 1.00 49.41 79 ALA A CA 1
ATOM 584 C C . ALA A 1 107 ? 7.061 25.014 48.766 1.00 55.79 79 ALA A C 1
ATOM 585 O O . ALA A 1 107 ? 7.053 25.240 47.555 1.00 55.78 79 ALA A O 1
ATOM 587 N N . ILE A 1 108 ? 6.024 25.251 49.562 1.00 59.84 80 ILE A N 1
ATOM 588 C CA . ILE A 1 108 ? 4.790 25.860 49.088 1.00 51.70 80 ILE A CA 1
ATOM 589 C C . ILE A 1 108 ? 5.033 27.314 48.685 1.00 46.77 80 ILE A C 1
ATOM 590 O O . ILE A 1 108 ? 4.543 27.779 47.655 1.00 39.07 80 ILE A O 1
ATOM 595 N N . ILE A 1 109 ? 5.810 28.022 49.498 1.00 44.73 81 ILE A N 1
ATOM 596 C CA . ILE A 1 109 ? 6.104 29.431 49.258 1.00 44.75 81 ILE A CA 1
ATOM 597 C C . ILE A 1 109 ? 7.094 29.640 48.106 1.00 51.74 81 ILE A C 1
ATOM 598 O O . ILE A 1 109 ? 6.962 30.584 47.325 1.00 47.26 81 ILE A O 1
ATOM 603 N N . GLU A 1 110 ? 8.074 28.749 47.990 1.00 48.62 82 GLU A N 1
ATOM 604 C CA . GLU A 1 110 ? 9.155 28.941 47.024 1.00 43.45 82 GLU A CA 1
ATOM 605 C C . GLU A 1 110 ? 8.918 28.311 45.653 1.00 50.06 82 GLU A C 1
ATOM 606 O O . GLU A 1 110 ? 9.305 28.881 44.636 1.00 49.52 82 GLU A O 1
ATOM 612 N N . TYR A 1 111 ? 8.293 27.139 45.621 1.00 62.39 83 TYR A N 1
ATOM 613 C CA . TYR A 1 111 ? 8.113 26.428 44.357 1.00 56.14 83 TYR A CA 1
ATOM 614 C C . TYR A 1 111 ? 6.696 26.532 43.799 1.00 48.13 83 TYR A C 1
ATOM 615 O O . TYR A 1 111 ? 6.397 25.982 42.740 1.00 49.94 83 TYR A O 1
ATOM 624 N N . ILE A 1 112 ? 5.830 27.246 44.508 1.00 44.50 84 ILE A N 1
ATOM 625 C CA . ILE A 1 112 ? 4.476 27.481 44.026 1.00 45.85 84 ILE A CA 1
ATOM 626 C C . ILE A 1 112 ? 4.143 28.972 43.983 1.00 45.79 84 ILE A C 1
ATOM 627 O O . ILE A 1 112 ? 3.791 29.502 42.931 1.00 52.93 84 ILE A O 1
ATOM 632 N N . LEU A 1 113 ? 4.260 29.644 45.124 1.00 41.14 85 LEU A N 1
ATOM 633 C CA . LEU A 1 113 ? 3.981 31.076 45.205 1.00 44.65 85 LEU A CA 1
ATOM 634 C C . LEU A 1 113 ? 4.934 31.906 44.350 1.00 50.13 85 LEU A C 1
ATOM 635 O O . LEU A 1 113 ? 4.499 32.710 43.525 1.00 58.48 85 LEU A O 1
ATOM 640 N N . ALA A 1 114 ? 6.233 31.708 44.555 1.00 44.91 86 ALA A N 1
ATOM 641 C CA . ALA A 1 114 ? 7.255 32.481 43.858 1.00 45.05 86 ALA A CA 1
ATOM 642 C C . ALA A 1 114 ? 7.180 32.319 42.341 1.00 50.61 86 ALA A C 1
ATOM 643 O O . ALA A 1 114 ? 7.310 33.292 41.600 1.00 47.49 86 ALA A O 1
ATOM 645 N N . PHE A 1 115 ? 6.966 31.087 41.887 1.00 51.86 87 PHE A N 1
ATOM 646 C CA . PHE A 1 115 ? 6.889 30.801 40.458 1.00 46.51 87 PHE A CA 1
ATOM 647 C C . PHE A 1 115 ? 5.547 31.207 39.848 1.00 51.43 87 PHE A C 1
ATOM 648 O O . PHE A 1 115 ? 5.412 31.290 38.628 1.00 59.89 87 PHE A O 1
ATOM 656 N N . SER A 1 116 ? 4.555 31.456 40.696 1.00 52.52 88 SER A N 1
ATOM 657 C CA . SER A 1 116 ? 3.255 31.915 40.220 1.00 50.05 88 SER A CA 1
ATOM 658 C C . SER A 1 116 ? 3.297 33.404 39.900 1.00 53.17 88 SER A C 1
ATOM 659 O O . SER A 1 116 ? 2.552 33.887 39.045 1.00 51.67 88 SER A O 1
ATOM 662 N N . PHE A 1 117 ? 4.177 34.125 40.587 1.00 50.23 89 PHE A N 1
ATOM 663 C CA . PHE A 1 117 ? 4.294 35.569 40.410 1.00 46.61 89 PHE A CA 1
ATOM 664 C C . PHE A 1 117 ? 5.209 35.942 39.247 1.00 45.01 89 PHE A C 1
ATOM 665 O O . PHE A 1 117 ? 5.575 37.105 39.080 1.00 48.23 89 PHE A O 1
ATOM 673 N N . ILE A 1 118 ? 5.565 34.946 38.441 1.00 42.42 90 ILE A N 1
ATOM 674 C CA . ILE A 1 118 ? 6.266 35.184 37.186 1.00 38.25 90 ILE A CA 1
ATOM 675 C C . ILE A 1 118 ? 5.266 35.761 36.178 1.00 41.09 90 ILE A C 1
ATOM 676 O O . ILE A 1 118 ? 5.640 36.254 35.115 1.00 44.40 90 ILE A O 1
ATOM 681 N N . ALA A 1 119 ? 3.987 35.711 36.542 1.00 43.71 91 ALA A N 1
ATOM 682 C CA . ALA A 1 119 ? 2.919 36.318 35.755 1.00 40.27 91 ALA A CA 1
ATOM 683 C C . ALA A 1 119 ? 3.195 37.793 35.483 1.00 40.45 91 ALA A C 1
ATOM 684 O O . ALA A 1 119 ? 2.853 38.309 34.421 1.00 53.89 91 ALA A O 1
ATOM 686 N N . PHE A 1 120 ? 3.829 38.461 36.442 1.00 45.20 92 PHE A N 1
ATOM 687 C CA . PHE A 1 120 ? 4.118 39.888 36.326 1.00 49.40 92 PHE A CA 1
ATOM 688 C C . PHE A 1 120 ? 5.212 40.207 35.309 1.00 54.53 92 PHE A C 1
ATOM 689 O O . PHE A 1 120 ? 5.518 41.374 35.064 1.00 61.00 92 PHE A O 1
ATOM 697 N N . SER A 1 121 ? 5.790 39.170 34.710 1.00 49.43 93 SER A N 1
ATOM 698 C CA . SER A 1 121 ? 6.751 39.359 33.631 1.00 49.56 93 SER A CA 1
ATOM 699 C C . SER A 1 121 ? 6.036 39.797 32.358 1.00 48.92 93 SER A C 1
ATOM 700 O O . SER A 1 121 ? 6.673 40.211 31.390 1.00 51.39 93 SER A O 1
ATOM 703 N N . GLY A 1 122 ? 4.709 39.708 32.368 1.00 34.32 94 GLY A N 1
ATOM 704 C CA . GLY A 1 122 ? 3.912 40.042 31.204 1.00 35.39 94 GLY A CA 1
ATOM 705 C C . GLY A 1 122 ? 3.069 41.296 31.345 1.00 47.01 94 GLY A C 1
ATOM 706 O O . GLY A 1 122 ? 2.090 41.471 30.623 1.00 54.48 94 GLY A O 1
ATOM 707 N N . VAL A 1 123 ? 3.449 42.176 32.266 1.00 46.16 95 VAL A N 1
ATOM 708 C CA . VAL A 1 123 ? 2.703 43.411 32.492 1.00 49.01 95 VAL A CA 1
ATOM 709 C C . VAL A 1 123 ? 2.841 44.401 31.335 1.00 57.20 95 VAL A C 1
ATOM 710 O O . VAL A 1 123 ? 1.991 45.272 31.152 1.00 63.22 95 VAL A O 1
ATOM 714 N N . PHE A 1 124 ? 3.910 44.265 30.555 1.00 61.49 96 PHE A N 1
ATOM 715 C CA . PHE A 1 124 ? 4.155 45.159 29.427 1.00 62.52 96 PHE A CA 1
ATOM 716 C C . PHE A 1 124 ? 4.250 44.394 28.110 1.00 66.83 96 PHE A C 1
ATOM 717 O O . PHE A 1 124 ? 4.857 44.873 27.152 1.00 40.24 96 PHE A O 1
ATOM 725 N N . SER A 1 125 ? 3.648 43.208 28.068 1.00 60.66 97 SER A N 1
ATOM 726 C CA . SER A 1 125 ? 3.705 42.349 26.888 1.00 59.45 97 SER A CA 1
ATOM 727 C C . SER A 1 125 ? 3.130 43.013 25.642 1.00 64.01 97 SER A C 1
ATOM 728 O O . SER A 1 125 ? 3.688 42.891 24.550 1.00 63.75 97 SER A O 1
ATOM 731 N N . LYS A 1 126 ? 2.011 43.709 25.811 1.00 61.67 98 LYS A N 1
ATOM 732 C CA . LYS A 1 126 ? 1.359 44.385 24.697 1.00 53.22 98 LYS A CA 1
ATOM 733 C C . LYS A 1 126 ? 2.251 45.483 24.132 1.00 53.96 98 LYS A C 1
ATOM 734 O O . LYS A 1 126 ? 2.363 45.634 22.918 1.00 68.92 98 LYS A O 1
ATOM 736 N N . GLN A 1 127 ? 2.889 46.242 25.018 1.00 52.78 99 GLN A N 1
ATOM 737 C CA . GLN A 1 127 ? 3.781 47.320 24.602 1.00 56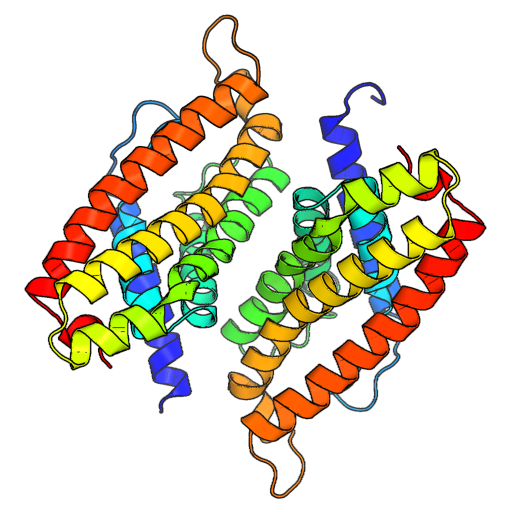.06 99 GLN A CA 1
ATOM 738 C C . GLN A 1 127 ? 4.980 46.791 23.819 1.00 51.54 99 GLN A C 1
ATOM 739 O O . GLN A 1 127 ? 5.338 47.338 22.776 1.00 47.52 99 GLN A O 1
ATOM 745 N N . VAL A 1 128 ? 5.597 45.728 24.329 1.00 51.93 100 VAL A N 1
ATOM 746 C CA . VAL A 1 128 ? 6.745 45.115 23.669 1.00 54.19 100 VAL A CA 1
ATOM 747 C C . VAL A 1 128 ? 6.366 44.609 22.282 1.00 65.12 100 VAL A C 1
ATOM 748 O O . VAL A 1 128 ? 7.038 44.916 21.298 1.00 71.15 100 VAL A O 1
ATOM 752 N N . ARG A 1 129 ? 5.282 43.840 22.213 1.00 66.19 101 ARG A N 1
ATOM 753 C CA . ARG A 1 129 ? 4.802 43.298 20.946 1.00 61.37 101 ARG A CA 1
ATOM 754 C C . ARG A 1 129 ? 4.374 44.394 19.972 1.00 61.33 101 ARG A C 1
ATOM 755 O O . ARG A 1 129 ? 4.570 44.268 18.764 1.00 60.98 101 ARG A O 1
ATOM 763 N N . SER A 1 130 ? 3.792 45.466 20.504 1.00 59.37 102 SER A N 1
ATOM 764 C CA . SER A 1 130 ? 3.354 46.590 19.683 1.00 63.87 102 SER A CA 1
ATOM 765 C C . SER A 1 130 ? 4.528 47.258 18.977 1.00 77.54 102 SER A C 1
ATOM 766 O O . SER A 1 130 ? 4.490 47.481 17.767 1.00 91.36 102 SER A O 1
ATOM 769 N N . ASN A 1 131 ? 5.569 47.576 19.740 1.00 70.39 103 ASN A N 1
ATOM 770 C CA . ASN A 1 131 ? 6.753 48.218 19.183 1.00 66.99 103 ASN A CA 1
ATOM 771 C C . ASN A 1 131 ? 7.566 47.276 18.302 1.00 72.45 103 ASN A C 1
ATOM 772 O O . ASN A 1 131 ? 8.183 47.703 17.327 1.00 77.59 103 ASN A O 1
ATOM 777 N N . LEU A 1 132 ? 7.561 45.992 18.648 1.00 67.60 104 LEU A N 1
ATOM 778 C CA . LEU A 1 132 ? 8.338 45.001 17.912 1.00 65.14 104 LEU A CA 1
ATOM 779 C C . LEU A 1 132 ? 7.782 44.792 16.507 1.00 68.37 104 LEU A C 1
ATOM 780 O O . LEU A 1 132 ? 8.536 44.617 15.551 1.00 73.28 104 LEU A O 1
ATOM 785 N N . ALA A 1 133 ? 6.458 44.815 16.390 1.00 65.50 105 ALA A N 1
ATOM 786 C CA . ALA A 1 133 ? 5.798 44.625 15.104 1.00 63.44 105 ALA A CA 1
ATOM 787 C C . ALA A 1 133 ? 5.904 45.873 14.233 1.00 65.40 105 ALA A C 1
ATOM 788 O O . ALA A 1 133 ? 5.798 45.798 13.009 1.00 68.13 105 ALA A O 1
ATOM 790 N N . ALA A 1 134 ? 6.113 47.020 14.873 1.00 65.73 106 ALA A N 1
ATOM 791 C CA . ALA A 1 134 ? 6.241 48.285 14.157 1.00 72.68 106 ALA A CA 1
ATOM 792 C C . ALA A 1 134 ? 7.707 48.648 13.933 1.00 86.49 106 ALA A C 1
ATOM 793 O O . ALA A 1 134 ? 8.035 49.806 13.667 1.00 90.89 106 ALA A O 1
ATOM 795 N N . ASN A 1 135 ? 8.577 47.647 14.043 1.00 86.59 107 ASN A N 1
ATOM 796 C CA . ASN A 1 135 ? 10.021 47.829 13.892 1.00 85.84 107 ASN A CA 1
ATOM 797 C C . ASN A 1 135 ? 10.619 48.902 14.802 1.00 84.25 107 ASN A C 1
ATOM 798 O O . ASN A 1 135 ? 11.606 49.550 14.452 1.00 88.81 107 ASN A O 1
ATOM 803 N N . GLN A 1 136 ? 10.010 49.081 15.970 1.00 79.48 108 GLN A N 1
ATOM 804 C CA . GLN A 1 136 ? 10.546 49.968 16.993 1.00 77.45 108 GLN A CA 1
ATOM 805 C C . GLN A 1 136 ? 11.310 49.120 18.001 1.00 68.43 108 GLN A C 1
ATOM 806 O O . GLN A 1 136 ? 10.871 48.948 19.138 1.00 68.34 108 GLN A O 1
ATOM 812 N N . LEU A 1 137 ? 12.451 48.587 17.574 1.00 68.64 109 LEU A N 1
ATOM 813 C CA . LEU A 1 137 ? 13.206 47.630 18.378 1.00 65.92 109 LEU A CA 1
ATOM 814 C C . LEU A 1 137 ? 13.749 48.218 19.678 1.00 57.75 109 LEU A C 1
ATOM 815 O O . LEU A 1 137 ? 13.704 47.567 20.721 1.00 55.61 109 LEU A O 1
ATOM 820 N N . LYS A 1 138 ? 14.265 49.442 19.614 1.00 58.03 110 LYS A N 1
ATOM 821 C CA . LYS A 1 138 ? 14.786 50.107 20.803 1.00 60.01 110 LYS A CA 1
ATOM 822 C C . LYS A 1 138 ? 13.691 50.270 21.852 1.00 62.17 110 LYS A C 1
ATOM 823 O O . LYS A 1 138 ? 13.882 49.932 23.020 1.00 64.36 110 LYS A O 1
ATOM 829 N N . LYS A 1 139 ? 12.542 50.780 21.422 1.00 64.30 111 LYS A N 1
ATOM 830 C CA . LYS A 1 139 ? 11.405 50.974 22.312 1.00 57.99 111 LYS A CA 1
ATOM 831 C C . LYS A 1 139 ? 10.912 49.634 22.846 1.00 58.01 111 LYS A C 1
ATOM 832 O O . LYS A 1 139 ? 10.484 49.534 23.996 1.00 64.47 111 LYS A O 1
ATOM 838 N N . ALA A 1 140 ? 10.982 48.607 22.006 1.00 54.33 112 ALA A N 1
ATOM 839 C CA . ALA A 1 140 ? 10.540 47.269 22.384 1.00 52.87 112 ALA A CA 1
ATOM 840 C C . ALA A 1 140 ? 11.442 46.664 23.456 1.00 57.13 112 ALA A C 1
ATOM 841 O O . ALA A 1 140 ? 10.964 46.017 24.387 1.00 59.22 112 ALA A O 1
ATOM 843 N N . ILE A 1 141 ? 12.747 46.877 23.318 1.00 53.47 113 ILE A N 1
ATOM 844 C CA . ILE A 1 141 ? 13.713 46.377 24.290 1.00 51.14 113 ILE A CA 1
ATOM 845 C C . ILE A 1 141 ? 13.568 47.108 25.624 1.00 56.06 113 ILE A C 1
ATOM 846 O O . ILE A 1 141 ? 13.651 46.497 26.691 1.00 53.53 113 ILE A O 1
ATOM 851 N N . GLU A 1 142 ? 13.336 48.415 25.557 1.00 52.17 114 GLU A N 1
ATOM 852 C CA . GLU A 1 142 ? 13.145 49.221 26.758 1.00 53.15 114 GLU A CA 1
ATOM 853 C C . GLU A 1 142 ? 11.924 48.763 27.555 1.00 55.85 114 GLU A C 1
ATOM 854 O O . GLU A 1 142 ? 11.988 48.626 28.778 1.00 58.58 114 GLU A O 1
ATOM 860 N N . TRP A 1 143 ? 10.816 48.525 26.861 1.00 49.57 115 TRP A N 1
ATOM 861 C CA . TRP A 1 143 ? 9.623 47.989 27.504 1.00 51.71 115 TRP A CA 1
ATOM 862 C C . TRP A 1 143 ? 9.900 46.593 28.048 1.00 58.63 115 TRP A C 1
ATOM 863 O O . TRP A 1 143 ? 9.402 46.218 29.111 1.00 58.97 115 TRP A O 1
ATOM 874 N N . ALA A 1 144 ? 10.699 45.829 27.310 1.00 62.04 116 ALA A N 1
ATOM 875 C CA . ALA A 1 144 ? 11.031 44.463 27.697 1.00 63.71 116 ALA A CA 1
ATOM 876 C C . ALA A 1 144 ? 11.776 44.421 29.027 1.00 68.23 116 ALA A C 1
ATOM 877 O O . ALA A 1 144 ? 11.473 43.598 29.888 1.00 72.65 116 ALA A O 1
ATOM 879 N N . TRP A 1 145 ? 12.748 45.311 29.194 1.00 62.52 117 TRP A N 1
ATOM 880 C CA . TRP A 1 145 ? 13.510 45.374 30.436 1.00 52.37 117 TRP A CA 1
ATOM 881 C C . TRP A 1 145 ? 12.637 45.801 31.610 1.00 48.66 117 TRP A C 1
ATOM 882 O O . TRP A 1 145 ? 12.848 45.367 32.742 1.00 42.57 117 TRP A O 1
ATOM 893 N N . GLY A 1 146 ? 11.651 46.646 31.333 1.00 47.86 118 GLY A N 1
ATOM 894 C CA . GLY A 1 146 ? 10.714 47.072 32.353 1.00 44.94 118 GLY A CA 1
ATOM 895 C C . GLY A 1 146 ? 9.876 45.917 32.869 1.00 45.95 118 GLY A C 1
ATOM 896 O O . GLY A 1 146 ? 9.634 45.804 34.070 1.00 48.94 118 GLY A O 1
ATOM 897 N N . THR A 1 147 ? 9.440 45.050 31.960 1.00 43.96 119 THR A N 1
ATOM 898 C CA . THR A 1 147 ? 8.576 43.933 32.331 1.00 46.03 119 THR A CA 1
ATOM 899 C C . THR A 1 147 ? 9.375 42.747 32.879 1.00 48.25 119 THR A C 1
ATOM 900 O O . THR A 1 147 ? 8.846 41.929 33.632 1.00 49.61 119 THR A O 1
ATOM 904 N N . MET A 1 148 ? 10.650 42.667 32.510 1.00 52.89 120 MET A N 1
ATOM 905 C CA . MET A 1 148 ? 11.523 41.606 33.006 1.00 52.68 120 MET A CA 1
ATOM 906 C C . MET A 1 148 ? 11.996 41.889 34.430 1.00 49.89 120 MET A C 1
ATOM 907 O O . MET A 1 148 ? 12.213 40.967 35.218 1.00 47.42 120 MET A O 1
ATOM 912 N N . ILE A 1 149 ? 12.155 43.168 34.753 1.00 44.03 121 ILE A N 1
ATOM 913 C CA . ILE A 1 149 ? 12.534 43.570 36.101 1.00 39.88 121 ILE A CA 1
ATOM 914 C C . ILE A 1 149 ? 11.370 43.383 37.072 1.00 44.47 121 ILE A C 1
ATOM 915 O O . ILE A 1 149 ? 11.539 42.806 38.146 1.00 51.09 121 ILE A O 1
ATOM 920 N N . ILE A 1 150 ? 10.191 43.863 36.685 1.00 46.49 122 ILE A N 1
ATOM 921 C CA . ILE A 1 150 ? 8.995 43.710 37.509 1.00 31.85 122 ILE A CA 1
ATOM 922 C C . ILE A 1 150 ? 8.684 42.238 37.766 1.00 35.57 122 ILE A C 1
ATOM 923 O O . ILE A 1 150 ? 8.440 41.838 38.903 1.00 32.72 122 ILE A O 1
ATOM 928 N N . GLY A 1 151 ? 8.705 41.436 36.705 1.00 38.55 123 GLY A N 1
ATOM 929 C CA . GLY A 1 151 ? 8.462 40.009 36.819 1.00 40.93 123 GLY A CA 1
ATOM 930 C C . GLY A 1 151 ? 9.522 39.301 37.641 1.00 43.87 123 GLY A C 1
ATOM 931 O O . GLY A 1 151 ? 9.234 38.325 38.337 1.00 41.66 123 GLY A O 1
ATOM 932 N N . GLY A 1 152 ? 10.755 39.794 37.561 1.00 38.68 124 GLY A N 1
ATOM 933 C CA . GLY A 1 152 ? 11.853 39.238 38.330 1.00 34.73 124 GLY A CA 1
ATOM 934 C C . GLY A 1 152 ? 11.716 39.541 39.809 1.00 42.23 124 GLY A C 1
ATOM 935 O O . GLY A 1 152 ? 11.830 38.647 40.647 1.00 44.64 124 GLY A O 1
ATOM 936 N N . VAL A 1 153 ? 11.470 40.807 40.128 0.55 30.56 125 VAL A N 1
ATOM 937 C CA . VAL A 1 153 ? 11.298 41.232 41.512 0.55 30.53 125 VAL A CA 1
ATOM 938 C C . VAL A 1 153 ? 10.065 40.574 42.131 0.55 30.54 125 VAL A C 1
ATOM 939 O O . VAL A 1 153 ? 10.072 40.200 43.303 0.55 30.61 125 VAL A O 1
ATOM 943 N N . ALA A 1 154 ? 9.017 40.419 41.326 1.00 45.29 126 ALA A N 1
ATOM 944 C CA . ALA A 1 154 ? 7.776 39.783 41.768 1.00 36.24 126 ALA A CA 1
ATOM 945 C C . ALA A 1 154 ? 7.997 38.348 42.244 1.00 40.54 126 ALA A C 1
ATOM 946 O O . ALA A 1 154 ? 7.366 37.899 43.199 1.00 40.28 126 ALA A O 1
ATOM 948 N N . ARG A 1 155 ? 8.895 37.633 41.574 1.00 39.99 127 ARG A N 1
ATOM 949 C CA . ARG A 1 155 ? 9.204 36.257 41.946 1.00 39.22 127 ARG A CA 1
ATOM 950 C C . ARG A 1 155 ? 10.098 36.181 43.179 1.00 39.21 127 ARG A C 1
ATOM 951 O O . ARG A 1 155 ? 9.794 35.472 44.139 1.00 38.31 127 ARG A O 1
ATOM 959 N N . TYR A 1 156 ? 11.207 36.913 43.144 1.00 43.83 128 TYR A N 1
ATOM 960 C CA . TYR A 1 156 ? 12.210 36.835 44.201 1.00 41.69 128 TYR A CA 1
ATOM 961 C C . TYR A 1 156 ? 11.768 37.477 45.514 1.00 50.46 128 TYR A C 1
ATOM 962 O O . TYR A 1 156 ? 12.430 37.317 46.541 1.00 55.50 128 TYR A O 1
ATOM 971 N N . PHE A 1 157 ? 10.652 38.199 45.479 1.00 31.09 129 PHE A N 1
ATOM 972 C CA . PHE A 1 157 ? 10.060 38.731 46.700 1.00 41.83 129 PHE A CA 1
ATOM 973 C C . PHE A 1 157 ? 9.717 37.577 47.630 1.00 44.16 129 PHE A C 1
ATOM 974 O O . PHE A 1 157 ? 10.003 37.623 48.826 1.00 44.57 129 PHE A O 1
ATOM 982 N N . TRP A 1 158 ? 9.110 36.537 47.063 1.00 46.36 130 TRP A N 1
ATOM 983 C CA . TRP A 1 158 ? 8.713 35.360 47.827 1.00 47.61 130 TRP A CA 1
ATOM 984 C C . TRP A 1 158 ? 9.914 34.521 48.260 1.00 47.49 130 TRP A C 1
ATOM 985 O O . TRP A 1 158 ? 9.867 33.844 49.286 1.00 53.28 130 TRP A O 1
ATOM 996 N N . HIS A 1 159 ? 10.985 34.565 47.474 1.00 41.69 131 HIS A N 1
ATOM 997 C CA . HIS A 1 159 ? 12.234 33.919 47.863 1.00 45.47 131 HIS A CA 1
ATOM 998 C C . HIS A 1 159 ? 12.856 34.666 49.036 1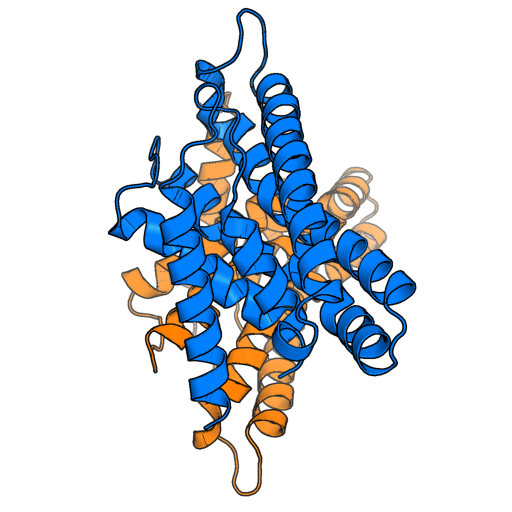.00 51.06 131 HIS A C 1
ATOM 999 O O . HIS A 1 159 ? 13.428 34.056 49.942 1.00 53.39 131 HIS A O 1
ATOM 1006 N N . TYR A 1 160 ? 12.737 35.990 49.013 1.00 43.45 132 TYR A N 1
ATOM 1007 C CA . TYR A 1 160 ? 13.197 36.818 50.119 1.00 50.27 132 TYR A CA 1
ATOM 1008 C C . TYR A 1 160 ? 12.399 36.525 51.388 1.00 50.59 132 TYR A C 1
ATOM 1009 O O . TYR A 1 160 ? 12.959 36.473 52.485 1.00 47.28 132 TYR A O 1
ATOM 1018 N N . VAL A 1 161 ? 11.092 36.334 51.229 1.00 44.36 133 VAL A N 1
ATOM 1019 C CA . VAL A 1 161 ? 10.217 36.023 52.354 1.00 47.28 133 VAL A CA 1
ATOM 1020 C C . VAL A 1 161 ? 10.617 34.707 53.014 1.00 49.87 133 VAL A C 1
ATOM 1021 O O . VAL A 1 161 ? 10.789 34.638 54.233 1.00 45.85 133 VAL A O 1
ATOM 1025 N N . ALA A 1 162 ? 10.776 33.670 52.200 1.00 46.47 134 ALA A N 1
ATOM 1026 C CA . ALA A 1 162 ? 11.143 32.351 52.700 1.00 51.66 134 ALA A CA 1
ATOM 1027 C C . ALA A 1 162 ? 12.562 32.333 53.259 1.00 53.73 134 ALA A C 1
ATOM 1028 O O . ALA A 1 162 ? 12.882 31.534 54.141 1.00 48.62 134 ALA A O 1
ATOM 1030 N N . GLY A 1 163 ? 13.412 33.212 52.737 1.00 49.11 135 GLY A N 1
ATOM 1031 C CA . GLY A 1 163 ? 14.775 33.322 53.216 1.00 37.29 135 GLY A CA 1
ATOM 1032 C C . GLY A 1 163 ? 14.823 33.739 54.673 1.00 48.20 135 GLY A C 1
ATOM 1033 O O . GLY A 1 163 ? 15.609 33.207 55.457 1.00 56.44 135 GLY A O 1
ATOM 1034 N N . VAL A 1 164 ? 13.973 34.696 55.031 1.00 42.76 136 VAL A N 1
ATOM 1035 C CA . VAL A 1 164 ? 13.888 35.179 56.404 1.00 47.22 136 VAL A CA 1
ATOM 1036 C C . VAL A 1 164 ? 13.258 34.119 57.301 1.00 49.07 136 VAL A C 1
ATOM 1037 O O . VAL A 1 164 ? 13.680 33.920 58.440 1.00 55.16 136 VAL A O 1
ATOM 1041 N N . LEU A 1 165 ? 12.253 33.432 56.771 1.00 40.41 137 LEU A N 1
ATOM 1042 C CA . LEU A 1 165 ? 11.508 32.441 57.537 1.00 41.70 137 LEU A CA 1
ATOM 1043 C C . LEU A 1 165 ? 12.242 31.112 57.711 1.00 47.87 137 LEU A C 1
ATOM 1044 O O . LEU A 1 165 ? 12.151 30.486 58.767 1.00 52.16 137 LEU A O 1
ATOM 1049 N N . PHE A 1 166 ? 12.969 30.679 56.685 1.00 48.86 138 PHE A N 1
ATOM 1050 C CA . PHE A 1 166 ? 13.473 29.309 56.666 1.00 42.90 138 PHE A CA 1
ATOM 1051 C C . PHE A 1 166 ? 14.983 29.145 56.480 1.00 45.31 138 PHE A C 1
ATOM 1052 O O . PHE A 1 166 ? 15.545 28.126 56.879 1.00 54.52 138 PHE A O 1
ATOM 1060 N N . TRP A 1 167 ? 15.639 30.132 55.876 1.00 48.27 139 TRP A N 1
ATOM 1061 C CA . TRP A 1 167 ? 17.038 29.968 55.472 1.00 55.70 139 TRP A CA 1
ATOM 1062 C C . TRP A 1 167 ? 18.057 30.690 56.352 1.00 55.50 139 TRP A C 1
ATOM 1063 O O . TRP A 1 167 ? 19.184 30.936 55.925 1.00 53.48 139 TRP A O 1
ATOM 1074 N N . GLY A 1 168 ? 17.666 31.010 57.581 1.00 57.77 140 GLY A N 1
ATOM 1075 C CA . GLY A 1 168 ? 18.531 31.746 58.484 1.00 57.22 140 GLY A CA 1
ATOM 1076 C C . GLY A 1 168 ? 19.815 31.024 58.851 1.00 62.24 140 GLY A C 1
ATOM 1077 O O . GLY A 1 168 ? 20.864 31.650 59.002 1.00 46.32 140 GLY A O 1
ATOM 1078 N N . ALA A 1 169 ? 19.738 29.703 58.984 1.00 67.03 141 ALA A N 1
ATOM 1079 C CA . ALA A 1 169 ? 20.874 28.907 59.442 1.00 62.86 141 ALA A CA 1
ATOM 1080 C C . ALA A 1 169 ? 21.937 28.700 58.364 1.00 70.61 141 ALA A C 1
ATOM 1081 O O . ALA A 1 169 ? 22.927 28.004 58.587 1.00 79.71 141 ALA A O 1
ATOM 1083 N N . TYR A 1 170 ? 21.726 29.303 57.199 1.00 68.76 142 TYR A N 1
ATOM 1084 C CA . TYR A 1 170 ? 22.679 29.200 56.100 1.00 56.81 142 TYR A CA 1
ATOM 1085 C C . TYR A 1 170 ? 23.421 30.517 55.908 1.00 48.09 142 TYR A C 1
ATOM 1086 O O . TYR A 1 170 ? 24.203 30.670 54.970 1.00 47.00 142 TYR A O 1
ATOM 1095 N N . ALA A 1 171 ? 23.176 31.462 56.810 1.00 45.16 143 ALA A N 1
ATOM 1096 C CA . ALA A 1 171 ? 23.739 32.803 56.698 1.00 44.59 143 ALA A CA 1
ATOM 1097 C C . ALA A 1 171 ? 25.239 32.833 56.961 1.00 47.02 143 ALA A C 1
ATOM 1098 O O . ALA A 1 171 ? 25.808 31.872 57.478 1.00 49.16 143 ALA A O 1
ATOM 1100 N N . PHE A 1 172 ? 25.872 33.946 56.601 1.00 44.48 144 PHE A N 1
ATOM 1101 C CA . PHE A 1 172 ? 27.271 34.170 56.938 1.00 45.57 144 PHE A CA 1
ATOM 1102 C C . PHE A 1 172 ? 27.406 34.277 58.451 1.00 47.41 144 PHE A C 1
ATOM 1103 O O . PHE A 1 172 ? 26.410 34.377 59.167 1.00 47.67 144 PHE A O 1
ATOM 1111 N N . GLN A 1 173 ? 28.640 34.260 58.940 1.00 48.83 145 GLN A N 1
ATOM 1112 C CA . GLN A 1 173 ? 28.875 34.402 60.369 1.00 50.83 145 GLN A CA 1
ATOM 1113 C C . GLN A 1 173 ? 28.546 35.823 60.813 1.00 69.21 145 GLN A C 1
ATOM 1114 O O . GLN A 1 173 ? 29.130 36.787 60.320 1.00 73.07 145 GLN A O 1
ATOM 1120 N N . GLY A 1 174 ? 27.595 35.948 61.734 1.00 68.02 146 GLY A N 1
ATOM 1121 C CA . GLY A 1 174 ? 27.222 37.243 62.269 1.00 62.66 146 GLY A CA 1
ATOM 1122 C C . GLY A 1 174 ? 26.147 37.952 61.468 1.00 58.72 146 GLY A C 1
ATOM 1123 O O . GLY A 1 174 ? 25.927 39.150 61.645 1.00 58.02 146 GLY A O 1
ATOM 1124 N N . TRP A 1 175 ? 25.477 37.218 60.584 1.00 60.08 147 TRP A N 1
ATOM 1125 C CA . TRP A 1 175 ? 24.395 37.786 59.786 1.00 56.50 147 TRP A CA 1
ATOM 1126 C C . TRP A 1 175 ? 23.026 37.324 60.272 1.00 55.57 147 TRP A C 1
ATOM 1127 O O . TRP A 1 175 ? 22.846 36.163 60.642 1.00 52.94 147 TRP A O 1
ATOM 1138 N N . GLY A 1 176 ? 22.064 38.240 60.265 1.00 53.44 148 GLY A N 1
ATOM 1139 C CA . GLY A 1 176 ? 20.693 37.908 60.605 1.00 59.46 148 GLY A CA 1
ATOM 1140 C C . GLY A 1 176 ? 19.981 37.286 59.420 1.00 62.69 148 GLY A C 1
ATOM 1141 O O . GLY A 1 176 ? 20.484 37.330 58.297 1.00 64.71 148 GLY A O 1
ATOM 1142 N N . ALA A 1 177 ? 18.810 36.708 59.666 1.00 62.62 149 ALA A N 1
ATOM 1143 C CA . ALA A 1 177 ? 18.047 36.045 58.614 1.00 55.83 149 ALA A CA 1
ATOM 1144 C C . ALA A 1 177 ? 17.564 37.026 57.550 1.00 50.22 149 ALA A C 1
ATOM 1145 O O . ALA A 1 177 ? 17.634 36.739 56.355 1.00 49.05 149 ALA A O 1
ATOM 1147 N N . GLN A 1 178 ? 17.078 38.182 57.991 1.00 49.80 150 GLN A N 1
ATOM 1148 C CA . GLN A 1 178 ? 16.566 39.202 57.080 1.00 39.62 150 GLN A CA 1
ATOM 1149 C C . GLN A 1 178 ? 17.685 39.777 56.214 1.00 40.28 150 GLN A C 1
ATOM 1150 O O . GLN A 1 178 ? 17.533 39.917 55.001 1.00 37.58 150 GLN A O 1
ATOM 1156 N N . LEU A 1 179 ? 18.806 40.110 56.848 1.00 39.88 151 LEU A N 1
ATOM 1157 C CA . LEU A 1 179 ? 19.954 40.663 56.140 1.00 43.93 151 LEU A CA 1
ATOM 1158 C C . LEU A 1 179 ? 20.478 39.687 55.093 1.00 44.72 151 LEU A C 1
ATOM 1159 O O . LEU A 1 179 ? 20.708 40.058 53.943 1.00 49.30 151 LEU A O 1
ATOM 1164 N N . PHE A 1 180 ? 20.658 38.437 55.501 1.00 44.19 152 PHE A N 1
ATOM 1165 C CA . PHE A 1 180 ? 21.174 37.404 54.614 1.00 38.78 152 PHE A CA 1
ATOM 1166 C C . PHE A 1 180 ? 20.213 37.118 53.466 1.00 58.30 152 PHE A C 1
ATOM 1167 O O . PHE A 1 180 ? 20.633 36.731 52.377 1.00 59.23 152 PHE A O 1
ATOM 1175 N N . SER A 1 181 ? 18.922 37.316 53.713 1.00 51.15 153 SER A N 1
ATOM 1176 C CA . SER A 1 181 ? 17.904 37.034 52.708 1.00 48.01 153 SER A CA 1
ATOM 1177 C C . SER A 1 181 ? 17.826 38.121 51.639 1.00 54.66 153 SER A C 1
ATOM 1178 O O . SER A 1 181 ? 17.810 37.822 50.447 1.00 50.34 153 SER A O 1
ATOM 1181 N N . ILE A 1 182 ? 17.778 39.379 52.067 1.00 49.59 154 ILE A N 1
ATOM 1182 C CA . ILE A 1 182 ? 17.650 40.495 51.133 1.00 43.86 154 ILE A CA 1
ATOM 1183 C C . ILE A 1 182 ? 18.884 40.649 50.241 1.00 50.43 154 ILE A C 1
ATOM 1184 O O . ILE A 1 182 ? 18.771 40.998 49.064 1.00 43.31 154 ILE A O 1
ATOM 1189 N N . VAL A 1 183 ? 20.059 40.368 50.798 1.00 47.24 155 VAL A N 1
ATOM 1190 C CA . VAL A 1 183 ? 21.306 40.488 50.052 1.00 40.78 155 VAL A CA 1
ATOM 1191 C C . VAL A 1 183 ? 21.461 39.356 49.040 1.00 49.78 155 VAL A C 1
ATOM 1192 O O . VAL A 1 183 ? 21.742 39.596 47.865 1.00 51.54 155 VAL A O 1
ATOM 1196 N N . MET A 1 184 ? 21.268 38.123 49.499 1.00 47.85 156 MET A N 1
ATOM 1197 C CA . MET A 1 184 ? 21.437 36.955 48.640 1.00 46.58 156 MET A CA 1
ATOM 1198 C C . MET A 1 184 ? 20.350 36.841 47.576 1.00 38.89 156 MET A C 1
ATOM 1199 O O . MET A 1 184 ? 20.642 36.572 46.412 1.00 39.54 156 MET A O 1
ATOM 1204 N N . ASN A 1 185 ? 19.098 37.041 47.974 1.00 39.87 157 ASN A N 1
ATOM 1205 C CA . ASN A 1 185 ? 17.995 37.005 47.018 1.00 51.96 157 ASN A CA 1
ATOM 1206 C C . ASN A 1 185 ? 18.002 38.226 46.106 1.00 47.45 157 ASN A C 1
ATOM 1207 O O . ASN A 1 185 ? 17.529 38.167 44.973 1.00 49.75 157 ASN A O 1
ATOM 1212 N N . GLY A 1 186 ? 18.544 39.330 46.607 1.00 43.18 158 GLY A N 1
ATOM 1213 C CA . GLY A 1 186 ? 18.719 40.520 45.797 1.00 31.95 158 GLY A CA 1
ATOM 1214 C C . GLY A 1 186 ? 19.767 40.276 44.730 1.00 42.95 158 GLY A C 1
ATOM 1215 O O . GLY A 1 186 ? 19.589 40.653 43.573 1.00 45.30 158 GLY A O 1
ATOM 1216 N N . ALA A 1 187 ? 20.860 39.631 45.124 1.00 32.41 159 ALA A N 1
ATOM 1217 C CA . ALA A 1 187 ? 21.944 39.314 44.201 1.00 41.17 159 ALA A CA 1
ATOM 1218 C C . ALA A 1 187 ? 21.500 38.294 43.158 1.00 40.16 159 ALA A C 1
ATOM 1219 O O . ALA A 1 187 ? 21.784 38.443 41.969 1.00 32.34 159 ALA A O 1
ATOM 1221 N N . SER A 1 188 ? 20.806 37.257 43.612 1.00 38.42 160 SER A N 1
ATOM 1222 C CA . SER A 1 188 ? 20.285 36.235 42.712 1.00 43.92 160 SER A CA 1
ATOM 1223 C C . SER A 1 188 ? 19.307 36.838 41.712 1.00 46.97 160 SER A C 1
ATOM 1224 O O . SER A 1 188 ? 19.314 36.482 40.536 1.00 40.87 160 SER A O 1
ATOM 1227 N N . CYS A 1 189 ? 18.471 37.756 42.187 1.00 49.95 161 CYS A N 1
ATOM 1228 C CA . CYS A 1 189 ? 17.513 38.438 41.325 1.00 44.57 161 CYS A CA 1
ATOM 1229 C C . CYS A 1 189 ? 18.230 39.342 40.330 1.00 44.42 161 CYS A C 1
ATOM 1230 O O . CYS A 1 189 ? 17.913 39.341 39.140 1.00 42.83 161 CYS A O 1
ATOM 1233 N N . LEU A 1 190 ? 19.197 40.110 40.824 1.00 35.98 162 LEU A N 1
ATOM 1234 C CA . LEU A 1 190 ? 19.967 41.019 39.981 1.00 34.48 162 LEU A CA 1
ATOM 1235 C C . LEU A 1 190 ? 20.698 40.273 38.867 1.00 43.30 162 LEU A C 1
ATOM 1236 O O . LEU A 1 190 ? 20.622 40.655 37.699 1.00 45.43 162 LEU A O 1
ATOM 1241 N N . GLY A 1 191 ? 21.397 39.205 39.236 1.00 41.96 163 GLY A N 1
ATOM 1242 C CA . GLY A 1 191 ? 22.155 38.424 38.277 1.00 44.97 163 GLY A CA 1
ATOM 1243 C C . GLY A 1 191 ? 21.282 37.691 37.277 1.00 44.05 163 GLY A C 1
ATOM 1244 O O . GLY A 1 191 ? 21.658 37.527 36.116 1.00 45.86 163 GLY A O 1
ATOM 1245 N N . THR A 1 192 ? 20.111 37.252 37.728 1.00 43.80 164 THR A N 1
ATOM 1246 C CA . THR A 1 192 ? 19.198 36.495 36.879 1.00 49.61 164 THR A CA 1
ATOM 1247 C C . THR A 1 192 ? 18.534 37.374 35.822 1.00 49.16 164 THR A C 1
ATOM 1248 O O . THR A 1 192 ? 18.494 37.018 34.644 1.00 51.31 164 THR A O 1
ATOM 1252 N N . VAL A 1 193 ? 18.020 38.523 36.246 1.00 39.78 165 VAL A N 1
ATOM 1253 C CA . VAL A 1 193 ? 17.368 39.453 35.330 1.00 42.87 165 VAL A CA 1
ATOM 1254 C C . VAL A 1 193 ? 18.370 40.016 34.320 1.00 50.83 165 VAL A C 1
ATOM 1255 O O . VAL A 1 193 ? 18.031 40.248 33.157 1.00 48.70 165 VAL A O 1
ATOM 1259 N N . LEU A 1 194 ? 19.610 40.211 34.764 1.00 53.61 166 LEU A N 1
ATOM 1260 C CA . LEU A 1 194 ? 20.660 40.753 33.902 1.00 46.18 166 LEU A CA 1
ATOM 1261 C C . LEU A 1 194 ? 21.022 39.840 32.732 1.00 50.72 166 LEU A C 1
ATOM 1262 O O . LEU A 1 194 ? 20.991 40.268 31.579 1.00 53.30 166 LEU A O 1
ATOM 1267 N N . VAL A 1 195 ? 21.365 38.590 33.023 1.00 34.45 167 VAL A N 1
ATOM 1268 C CA . VAL A 1 195 ? 21.783 37.666 31.971 1.00 52.67 167 VAL A CA 1
ATOM 1269 C C . VAL A 1 195 ? 20.615 37.230 31.088 1.00 54.68 167 VAL A C 1
ATOM 1270 O O . VAL A 1 195 ? 20.799 36.934 29.907 1.00 63.40 167 VAL A O 1
ATOM 1274 N N . SER A 1 196 ? 19.415 37.197 31.661 1.00 48.56 168 SER A N 1
ATOM 1275 C CA . SER A 1 196 ? 18.225 36.818 30.911 1.00 53.14 168 SER A CA 1
ATOM 1276 C C . SER A 1 196 ? 17.753 37.991 30.067 1.00 54.82 168 SER A C 1
ATOM 1277 O O . SER A 1 196 ? 17.299 37.813 28.939 1.00 64.04 168 SER A O 1
ATOM 1280 N N . GLY A 1 197 ? 17.870 39.192 30.623 1.00 44.01 169 GLY A N 1
ATOM 1281 C CA . GLY A 1 197 ? 17.484 40.400 29.920 1.00 42.10 169 GLY A CA 1
ATOM 1282 C C . GLY A 1 197 ? 18.300 40.629 28.663 1.00 50.50 169 GLY A C 1
ATOM 1283 O O . GLY A 1 197 ? 17.758 40.993 27.620 1.00 52.43 169 GLY A O 1
ATOM 1284 N N . ILE A 1 198 ? 19.609 40.417 28.765 1.00 59.73 170 ILE A N 1
ATOM 1285 C CA . ILE A 1 198 ? 20.506 40.602 27.630 1.00 59.55 170 ILE A CA 1
ATOM 1286 C C . ILE A 1 198 ? 20.178 39.625 26.506 1.00 66.09 170 ILE A C 1
ATOM 1287 O O . ILE A 1 198 ? 20.091 40.013 25.342 1.00 73.36 170 ILE A O 1
ATOM 1292 N N . ILE A 1 199 ? 19.984 38.360 26.862 1.00 60.61 171 ILE A N 1
ATOM 1293 C CA . ILE A 1 199 ? 19.653 37.335 25.878 1.00 59.94 171 ILE A CA 1
ATOM 1294 C C . ILE A 1 199 ? 18.291 37.598 25.233 1.00 56.24 171 ILE A C 1
ATOM 1295 O O . ILE A 1 199 ? 18.135 37.453 24.020 1.00 62.44 171 ILE A O 1
ATOM 1300 N N . ILE A 1 200 ? 17.315 37.999 26.044 1.00 43.70 172 ILE A N 1
ATOM 1301 C CA . ILE A 1 200 ? 16.002 38.379 25.528 1.00 50.71 172 ILE A CA 1
ATOM 1302 C C . ILE A 1 200 ? 16.121 39.544 24.545 1.00 55.75 172 ILE A C 1
ATOM 1303 O O . ILE A 1 200 ? 15.491 39.541 23.485 1.00 60.96 172 ILE A O 1
ATOM 1308 N N . SER A 1 201 ? 16.945 40.528 24.896 1.00 48.58 173 SER A N 1
ATOM 1309 C CA . SER A 1 201 ? 17.178 41.686 24.038 1.00 49.85 173 SER A CA 1
ATOM 1310 C C . SER A 1 201 ? 17.723 41.265 22.677 1.00 54.63 173 SER A C 1
ATOM 1311 O O . SER A 1 201 ? 17.297 41.776 21.641 1.00 57.22 173 SER A O 1
ATOM 1314 N N . ILE A 1 202 ? 18.666 40.329 22.690 1.00 55.59 174 ILE A N 1
ATOM 1315 C CA . ILE A 1 202 ? 19.240 39.800 21.459 1.00 57.99 174 ILE A CA 1
ATOM 1316 C C . ILE A 1 202 ? 18.182 39.043 20.668 1.00 59.99 174 ILE A C 1
ATOM 1317 O O . ILE A 1 202 ? 18.087 39.178 19.448 1.00 65.55 174 ILE A O 1
ATOM 1322 N N . LEU A 1 203 ? 17.383 38.250 21.375 1.00 54.50 175 LEU A N 1
ATOM 1323 C CA . LEU A 1 203 ? 16.326 37.469 20.745 1.00 59.22 175 LEU A CA 1
ATOM 1324 C C . LEU A 1 203 ? 15.258 38.362 20.118 1.00 63.15 175 LEU A C 1
ATOM 1325 O O . LEU A 1 203 ? 14.618 37.979 19.140 1.00 60.05 175 LEU A O 1
ATOM 1330 N N . LEU A 1 204 ? 15.069 39.551 20.681 1.00 62.28 176 LEU A N 1
ATOM 1331 C CA . LEU A 1 204 ? 14.156 40.529 20.101 1.00 59.43 176 LEU A CA 1
ATOM 1332 C C . LEU A 1 204 ? 14.714 41.041 18.778 1.00 62.79 176 LEU A C 1
ATOM 1333 O O . LEU A 1 204 ? 13.965 41.350 17.851 1.00 74.74 176 LEU A O 1
ATOM 1338 N N . LYS A 1 205 ? 16.038 41.122 18.701 1.00 60.87 177 LYS A N 1
ATOM 1339 C CA . LYS A 1 205 ? 16.722 41.555 17.489 1.00 64.37 177 LYS A CA 1
ATOM 1340 C C . LYS A 1 205 ? 16.784 40.439 16.448 1.00 70.13 177 LYS A C 1
ATOM 1341 O O . LYS A 1 205 ? 16.450 40.647 15.281 1.00 78.27 177 LYS A O 1
ATOM 1347 N N . THR A 1 206 ? 17.204 39.255 16.882 1.00 63.61 178 THR A N 1
ATOM 1348 C CA . THR A 1 206 ? 17.437 38.139 15.970 1.00 61.71 178 THR A CA 1
ATOM 1349 C C . THR A 1 206 ? 16.168 37.373 15.599 1.00 69.00 178 THR A C 1
ATOM 1350 O O . THR A 1 206 ? 16.011 36.943 14.457 1.00 76.22 178 THR A O 1
ATOM 1354 N N . SER A 1 207 ? 15.266 37.201 16.561 1.00 63.34 179 SER A N 1
ATOM 1355 C CA . SER A 1 207 ? 14.060 36.411 16.332 1.00 67.25 179 SER A CA 1
ATOM 1356 C C . SER A 1 207 ? 12.799 37.112 16.832 1.00 78.80 179 SER A C 1
ATOM 1357 O O . SER A 1 207 ? 12.267 36.758 17.884 1.00 86.35 179 SER A O 1
ATOM 1360 N N . PRO A 1 208 ? 12.315 38.109 16.075 1.00 80.24 180 PRO A N 1
ATOM 1361 C CA . PRO A 1 208 ? 11.120 38.866 16.467 1.00 72.21 180 PRO A CA 1
ATOM 1362 C C . PRO A 1 208 ? 9.852 38.017 16.424 1.00 78.54 180 PRO A C 1
ATOM 1363 O O . PRO A 1 208 ? 8.974 38.185 17.269 1.00 81.18 180 PRO A O 1
ATOM 1367 N N . LYS A 1 209 ? 9.765 37.115 15.450 1.00 81.11 181 LYS A N 1
ATOM 1368 C CA . LYS A 1 209 ? 8.573 36.291 15.268 1.00 74.13 181 LYS A CA 1
ATOM 1369 C C . LYS A 1 209 ? 8.351 35.316 16.423 1.00 73.61 181 LYS A C 1
ATOM 1370 O O . LYS A 1 209 ? 7.252 34.792 16.601 1.00 87.00 181 LYS A O 1
ATOM 1376 N N . LEU A 1 210 ? 9.400 35.074 17.203 1.00 66.11 182 LEU A N 1
ATOM 1377 C CA . LEU A 1 210 ? 9.310 34.200 18.365 1.00 66.44 182 LEU A CA 1
ATOM 1378 C C . LEU A 1 210 ? 8.420 34.832 19.431 1.00 74.04 182 LEU A C 1
ATOM 1379 O O . LEU A 1 210 ? 7.769 34.133 20.209 1.00 77.46 182 LEU A O 1
ATOM 1384 N N . PHE A 1 211 ? 8.392 36.161 19.451 1.00 77.60 183 PHE A N 1
ATOM 1385 C CA . PHE A 1 211 ? 7.599 36.906 20.421 1.00 69.25 183 PHE A CA 1
ATOM 1386 C C . PHE A 1 211 ? 6.270 37.350 19.818 1.00 66.38 183 PHE A C 1
ATOM 1387 O O . PHE A 1 211 ? 5.412 37.891 20.515 1.00 64.99 183 PHE A O 1
ATOM 1395 N N . LEU A 1 212 ? 6.110 37.122 18.518 1.00 65.61 184 LEU A N 1
ATOM 1396 C CA . LEU A 1 212 ? 4.903 37.532 17.807 1.00 68.08 184 LEU A CA 1
ATOM 1397 C C . LEU A 1 212 ? 4.180 36.326 17.213 1.00 68.80 184 LEU A C 1
ATOM 1398 O O . LEU A 1 212 ? 4.555 35.836 16.148 1.00 78.58 184 LEU A O 1
ATOM 1403 N N . PRO A 1 213 ? 3.137 35.844 17.905 1.00 64.88 185 PRO A N 1
ATOM 1404 C CA . PRO A 1 213 ? 2.371 34.673 17.464 1.00 68.05 185 PRO A CA 1
ATOM 1405 C C . PRO A 1 213 ? 1.375 35.009 16.355 1.00 65.35 185 PRO A C 1
ATOM 1406 O O . PRO A 1 213 ? 1.005 36.173 16.205 1.00 63.74 185 PRO A O 1
ATOM 1410 N N . VAL B 1 28 ? 7.121 29.590 73.061 1.00 98.48 0 VAL B N 1
ATOM 1411 C CA . VAL B 1 28 ? 6.472 29.276 71.793 1.00 96.17 0 VAL B CA 1
ATOM 1412 C C . VAL B 1 28 ? 5.801 30.510 71.200 1.00 98.77 0 VAL B C 1
ATOM 1413 O O . VAL B 1 28 ? 5.771 30.687 69.982 1.00 95.66 0 VAL B O 1
ATOM 1415 N N . MET B 1 29 ? 5.264 31.361 72.068 1.00 103.85 1 MET B N 1
ATOM 1416 C CA . MET B 1 29 ? 4.635 32.604 71.635 1.00 92.80 1 MET B CA 1
ATOM 1417 C C . MET B 1 29 ? 5.676 33.699 71.417 1.00 90.73 1 MET B C 1
ATOM 1418 O O . MET B 1 29 ? 5.344 34.813 71.014 1.00 88.24 1 MET B O 1
ATOM 1423 N N . GLN B 1 30 ? 6.935 33.374 71.689 1.00 87.80 2 GLN B N 1
ATOM 1424 C CA . GLN B 1 30 ? 8.028 34.317 71.490 1.00 75.66 2 GLN B CA 1
ATOM 1425 C C . GLN B 1 30 ? 8.627 34.166 70.094 1.00 72.45 2 GLN B C 1
ATOM 1426 O O . GLN B 1 30 ? 9.409 35.007 69.649 1.00 72.70 2 GLN B O 1
ATOM 1428 N N . ASN B 1 31 ? 8.257 33.088 69.409 1.00 66.89 3 ASN B N 1
ATOM 1429 C CA . ASN B 1 31 ? 8.712 32.854 68.044 1.00 66.15 3 ASN B CA 1
ATOM 1430 C C . ASN B 1 31 ? 7.728 33.440 67.039 1.00 72.02 3 ASN B C 1
ATOM 1431 O O . ASN B 1 31 ? 6.780 32.773 66.626 1.00 78.40 3 ASN B O 1
ATOM 1436 N N . LYS B 1 32 ? 7.967 34.688 66.650 1.00 72.47 4 LYS B N 1
ATOM 1437 C CA . LYS B 1 32 ? 7.054 35.422 65.780 1.00 68.91 4 LYS B CA 1
ATOM 1438 C C . LYS B 1 32 ? 6.836 34.732 64.435 1.00 71.17 4 LYS B C 1
ATOM 1439 O O . LYS B 1 32 ? 5.731 34.749 63.896 1.00 72.37 4 LYS B O 1
ATOM 1445 N N . ARG B 1 33 ? 7.888 34.116 63.903 1.00 74.32 5 ARG B N 1
ATOM 1446 C CA . ARG B 1 33 ? 7.817 33.461 62.599 1.00 68.78 5 ARG B CA 1
ATOM 1447 C C . ARG B 1 33 ? 6.875 32.259 62.588 1.00 74.46 5 ARG B C 1
ATOM 1448 O O . ARG B 1 33 ? 6.109 32.074 61.642 1.00 76.51 5 ARG B O 1
ATOM 1456 N N . LEU B 1 34 ? 6.933 31.445 63.637 1.00 78.48 6 LEU B N 1
ATOM 1457 C CA . LEU B 1 34 ? 6.067 30.275 63.740 1.00 75.68 6 LEU B CA 1
ATOM 1458 C C . LEU B 1 34 ? 4.609 30.687 63.922 1.00 68.96 6 LEU B C 1
ATOM 1459 O O . LEU B 1 34 ? 3.706 30.074 63.352 1.00 72.23 6 LEU B O 1
ATOM 1461 N N . ILE B 1 35 ? 4.391 31.732 64.715 1.00 57.27 7 ILE B N 1
ATOM 1462 C CA . ILE B 1 35 ? 3.044 32.214 65.003 1.00 56.85 7 ILE B CA 1
ATOM 1463 C C . ILE B 1 35 ? 2.322 32.679 63.743 1.00 53.87 7 ILE B C 1
ATOM 1464 O O . ILE B 1 35 ? 1.183 32.283 63.491 1.00 55.97 7 ILE B O 1
ATOM 1469 N N . ILE B 1 36 ? 2.993 33.517 62.958 1.00 53.53 8 ILE B N 1
ATOM 1470 C CA . ILE B 1 36 ? 2.423 34.045 61.722 1.00 60.15 8 ILE B CA 1
ATOM 1471 C C . ILE B 1 36 ? 2.033 32.915 60.770 1.00 58.67 8 ILE B C 1
ATOM 1472 O O . ILE B 1 36 ? 0.969 32.953 60.150 1.00 47.01 8 ILE B O 1
ATOM 1477 N N . LEU B 1 37 ? 2.893 31.906 60.672 1.00 54.93 9 LEU B N 1
ATOM 1478 C CA . LEU B 1 37 ? 2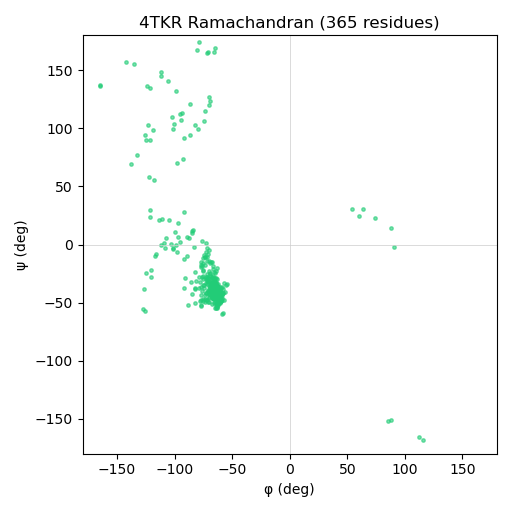.606 30.730 59.858 1.00 53.95 9 LEU B CA 1
ATOM 1479 C C . LEU B 1 37 ? 1.385 29.985 60.387 1.00 59.19 9 LEU B C 1
ATOM 1480 O O . LEU B 1 37 ? 0.518 29.575 59.615 1.00 52.72 9 LEU B O 1
ATOM 1485 N N . LEU B 1 38 ? 1.324 29.813 61.706 1.00 63.17 10 LEU B N 1
ATOM 1486 C CA . LEU B 1 38 ? 0.186 29.158 62.342 1.00 64.65 10 LEU B CA 1
ATOM 1487 C C . LEU B 1 38 ? -1.104 29.938 62.112 1.00 62.06 10 LEU B C 1
ATOM 1488 O O . LEU B 1 38 ? -2.150 29.350 61.840 1.00 67.06 10 LEU B O 1
ATOM 1493 N N . GLU B 1 39 ? -1.022 31.261 62.223 1.00 50.91 11 GLU B N 1
ATOM 1494 C CA . GLU B 1 39 ? -2.178 32.120 61.995 1.00 53.43 11 GLU B CA 1
ATOM 1495 C C . GLU B 1 39 ? -2.703 31.966 60.574 1.00 56.72 11 GLU B C 1
ATOM 1496 O O . GLU B 1 39 ? -3.913 31.922 60.354 1.00 57.22 11 GLU B O 1
ATOM 1502 N N . CYS B 1 40 ? -1.787 31.883 59.615 1.00 61.51 12 CYS B N 1
ATOM 1503 C CA . CYS B 1 40 ? -2.156 31.670 58.220 1.00 64.24 12 CYS B CA 1
ATOM 1504 C C . CYS B 1 40 ? -2.882 30.341 58.054 1.00 62.06 12 CYS B C 1
ATOM 1505 O O . CYS B 1 40 ? -3.866 30.250 57.323 1.00 64.47 12 CYS B O 1
ATOM 1508 N N . ALA B 1 41 ? -2.392 29.315 58.743 1.00 54.32 13 ALA B N 1
ATOM 1509 C CA . ALA B 1 41 ? -2.997 27.990 58.686 1.00 45.12 13 ALA B CA 1
ATOM 1510 C C . ALA B 1 41 ? -4.383 27.994 59.321 1.00 44.80 13 ALA B C 1
ATOM 1511 O O . ALA B 1 41 ? -5.310 27.359 58.815 1.00 40.30 13 ALA B O 1
ATOM 1513 N N . ILE B 1 42 ? -4.515 28.713 60.431 1.00 54.38 14 ILE B N 1
ATOM 1514 C CA . ILE B 1 42 ? -5.781 28.793 61.152 1.00 55.67 14 ILE B CA 1
ATOM 1515 C C . ILE B 1 42 ? -6.867 29.455 60.310 1.00 61.56 14 ILE B C 1
ATOM 1516 O O . ILE B 1 42 ? -7.950 28.898 60.136 1.00 65.57 14 ILE B O 1
ATOM 1521 N N . PHE B 1 43 ? -6.569 30.639 59.784 1.00 54.17 15 PHE B N 1
ATOM 1522 C CA . PHE B 1 43 ? -7.529 31.368 58.961 1.00 48.67 15 PHE B CA 1
ATOM 1523 C C . PHE B 1 43 ? -7.834 30.647 57.649 1.00 49.57 15 PHE B C 1
ATOM 1524 O O . PHE B 1 43 ? -8.931 30.773 57.105 1.00 58.89 15 PHE B O 1
ATOM 1532 N N . ALA B 1 44 ? -6.864 29.888 57.146 1.00 46.75 16 ALA B N 1
ATOM 1533 C CA . ALA B 1 44 ? -7.072 29.083 55.947 1.00 45.23 16 ALA B CA 1
ATOM 1534 C C . ALA B 1 44 ? -8.031 27.938 56.243 1.00 49.39 16 ALA B C 1
ATOM 1535 O O . ALA B 1 44 ? -8.838 27.556 55.396 1.00 49.38 16 ALA B O 1
ATOM 1537 N N . ALA B 1 45 ? -7.932 27.395 57.452 1.00 50.21 17 ALA B N 1
ATOM 1538 C CA . ALA B 1 45 ? -8.813 26.321 57.889 1.00 50.79 17 ALA B CA 1
ATOM 1539 C C . ALA B 1 45 ? -10.230 26.839 58.114 1.00 55.57 17 ALA B C 1
ATOM 1540 O O . ALA B 1 45 ? -11.205 26.171 57.772 1.00 38.75 17 ALA B O 1
ATOM 1542 N N . VAL B 1 46 ? -10.336 28.033 58.691 1.00 57.25 18 VAL B N 1
ATOM 1543 C CA . VAL B 1 46 ? -11.631 28.660 58.938 1.00 51.34 18 VAL B CA 1
ATOM 1544 C C . VAL B 1 46 ? -12.326 28.996 57.621 1.00 46.53 18 VAL B C 1
ATOM 1545 O O . VAL B 1 46 ? -13.537 28.826 57.485 1.00 47.74 18 VAL B O 1
ATOM 1549 N N . ALA B 1 47 ? -11.548 29.462 56.650 1.00 46.20 19 ALA B N 1
ATOM 1550 C CA . ALA B 1 47 ? -12.079 29.778 55.329 1.00 43.24 19 ALA B CA 1
ATOM 1551 C C . ALA B 1 47 ? -12.574 28.520 54.619 1.00 45.80 19 ALA B C 1
ATOM 1552 O O . ALA B 1 47 ? -13.570 28.556 53.897 1.00 50.24 19 ALA B O 1
ATOM 1554 N N . MET B 1 48 ? -11.874 27.410 54.830 1.00 50.48 20 MET B N 1
ATOM 1555 C CA . MET B 1 48 ? -12.254 26.138 54.225 1.00 50.71 20 MET B CA 1
ATOM 1556 C C . MET B 1 48 ? -13.563 25.620 54.816 1.00 55.22 20 MET B C 1
ATOM 1557 O O . MET B 1 48 ? -14.360 24.989 54.122 1.00 60.43 20 MET B O 1
ATOM 1562 N N . VAL B 1 49 ? -13.777 25.885 56.101 1.00 52.01 21 VAL B N 1
ATOM 1563 C CA . VAL B 1 49 ? -15.024 25.513 56.760 1.00 56.26 21 VAL B CA 1
ATOM 1564 C C . VAL B 1 49 ? -16.181 26.335 56.196 1.00 52.98 21 VAL B C 1
ATOM 1565 O O . VAL B 1 49 ? -17.264 25.809 55.943 1.00 50.42 21 VAL B O 1
ATOM 1569 N N . LEU B 1 50 ? -15.936 27.626 55.987 1.00 52.13 22 LEU B N 1
ATOM 1570 C CA . LEU B 1 50 ? -16.940 28.514 55.413 1.00 56.05 22 LEU B CA 1
ATOM 1571 C C . LEU B 1 50 ? -17.239 28.154 53.961 1.00 62.39 22 LEU B C 1
ATOM 1572 O O . LEU B 1 50 ? -18.292 28.506 53.429 1.00 74.34 22 LEU B O 1
ATOM 1577 N N . SER B 1 51 ? -16.308 27.448 53.324 1.00 54.04 23 SER B N 1
ATOM 1578 C CA . SER B 1 51 ? -16.501 26.991 51.953 1.00 47.46 23 SER B CA 1
ATOM 1579 C C . SER B 1 51 ? -17.530 25.867 51.893 1.00 48.61 23 SER B C 1
ATOM 1580 O O . SER B 1 51 ? -18.019 25.520 50.818 1.00 49.50 23 SER B O 1
ATOM 1583 N N . PHE B 1 52 ? -17.850 25.300 53.053 1.00 52.65 24 PHE B N 1
ATOM 1584 C CA . PHE B 1 52 ? -18.882 24.273 53.149 1.00 55.00 24 PHE B CA 1
ATOM 1585 C C . PHE B 1 52 ? -20.254 24.891 53.399 1.00 54.64 24 PHE B C 1
ATOM 1586 O O . PHE B 1 52 ? -21.234 24.180 53.626 1.00 61.17 24 PHE B O 1
ATOM 1594 N N . ILE B 1 53 ? -20.313 26.219 53.360 1.00 46.54 25 ILE B N 1
ATOM 1595 C CA . ILE B 1 53 ? -21.580 26.938 53.418 1.00 52.95 25 ILE B CA 1
ATOM 1596 C C . ILE B 1 53 ? -21.973 27.374 52.010 1.00 63.41 25 ILE B C 1
ATOM 1597 O O . ILE B 1 53 ? -21.416 28.331 51.471 1.00 64.31 25 ILE B O 1
ATOM 1602 N N . PRO B 1 54 ? -22.935 26.660 51.406 1.00 67.63 26 PRO B N 1
ATOM 1603 C CA . PRO B 1 54 ? -23.313 26.861 50.003 1.00 68.17 26 PRO B CA 1
ATOM 1604 C C . PRO B 1 54 ? -24.133 28.126 49.752 1.00 75.59 26 PRO B C 1
ATOM 1605 O O . PRO B 1 54 ? -25.315 28.185 50.092 1.00 80.83 26 PRO B O 1
ATOM 1609 N N . LEU B 1 55 ? -23.496 29.129 49.158 1.00 65.05 27 LEU B N 1
ATOM 1610 C CA . LEU B 1 55 ? -24.200 30.310 48.674 1.00 57.28 27 LEU B CA 1
ATOM 1611 C C . LEU B 1 55 ? -24.015 30.409 47.166 1.00 63.67 27 LEU B C 1
ATOM 1612 O O . LEU B 1 55 ? -23.546 31.423 46.647 1.00 39.43 27 LEU B O 1
ATOM 1617 N N . ASP B 1 56 ? -24.388 29.338 46.471 1.00 63.37 28 ASP B N 1
ATOM 1618 C CA . ASP B 1 56 ? -24.166 29.232 45.035 1.00 58.64 28 ASP B CA 1
ATOM 1619 C C . ASP B 1 56 ? -25.476 29.256 44.257 1.00 58.87 28 ASP B C 1
ATOM 1620 O O . ASP B 1 56 ? -26.509 28.793 44.740 1.00 57.49 28 ASP B O 1
ATOM 1625 N N . ILE B 1 57 ? -25.423 29.801 43.047 1.00 60.78 29 ILE B N 1
ATOM 1626 C CA . ILE B 1 57 ? -26.536 29.715 42.112 1.00 59.47 29 ILE B CA 1
ATOM 1627 C C . ILE B 1 57 ? -26.011 29.132 40.807 1.00 63.00 29 ILE B C 1
ATOM 1628 O O . ILE B 1 57 ? -25.496 29.854 39.954 1.00 76.11 29 ILE B O 1
ATOM 1633 N N . GLY B 1 58 ? -26.132 27.817 40.664 1.00 60.73 30 GLY B N 1
ATOM 1634 C CA . GLY B 1 58 ? -25.537 27.121 39.540 1.00 66.84 30 GLY B CA 1
ATOM 1635 C C . GLY B 1 58 ? -24.092 26.780 39.849 1.00 75.28 30 GLY B C 1
ATOM 1636 O O . GLY B 1 58 ? -23.724 26.610 41.011 1.00 79.69 30 GLY B O 1
ATOM 1637 N N . SER B 1 59 ? -23.268 26.685 38.812 1.00 76.52 31 SER B N 1
ATOM 1638 C CA . SER B 1 59 ? -21.859 26.354 38.992 1.00 73.75 31 SER B CA 1
ATOM 1639 C C . SER B 1 59 ? -20.956 27.537 38.656 1.00 71.47 31 SER B C 1
ATOM 1640 O O . SER B 1 59 ? -19.732 27.445 38.758 1.00 64.23 31 SER B O 1
ATOM 1643 N N . SER B 1 60 ? -21.565 28.651 38.264 1.00 70.59 32 SER B N 1
ATOM 1644 C CA . SER B 1 60 ? -20.808 29.815 37.821 1.00 41.08 32 SER B CA 1
ATOM 1645 C C . SER B 1 60 ? -20.997 31.023 38.734 1.00 56.54 32 SER B C 1
ATOM 1646 O O . SER B 1 60 ? -20.313 32.035 38.582 1.00 66.71 32 SER B O 1
ATOM 1649 N N . PHE B 1 61 ? -21.926 30.918 39.678 1.00 43.65 33 PHE B N 1
ATOM 1650 C CA . PHE B 1 61 ? -22.105 31.970 40.674 1.00 42.69 33 PHE B CA 1
ATOM 1651 C C . PHE B 1 61 ? -21.975 31.422 42.089 1.00 49.65 33 PHE B C 1
ATOM 1652 O O . PHE B 1 61 ? -22.524 30.368 42.410 1.00 57.05 33 PHE B O 1
ATOM 1660 N N . SER B 1 62 ? -21.254 32.154 42.931 1.00 48.21 34 SER B N 1
ATOM 1661 C CA . SER B 1 62 ? -21.064 31.763 44.321 1.00 50.99 34 SER B CA 1
ATOM 1662 C C . SER B 1 62 ? -20.534 32.929 45.146 1.00 56.19 34 SER B C 1
ATOM 1663 O O . SER B 1 62 ? -19.644 33.658 44.708 1.00 61.66 34 SER B O 1
ATOM 1666 N N . ILE B 1 63 ? -21.091 33.106 46.339 1.00 53.25 35 ILE B N 1
ATOM 1667 C CA . ILE B 1 63 ? -20.565 34.080 47.285 1.00 53.15 35 ILE B CA 1
ATOM 1668 C C . ILE B 1 63 ? -19.603 33.381 48.236 1.00 50.38 35 ILE B C 1
ATOM 1669 O O . ILE B 1 63 ? -20.020 32.616 49.104 1.00 56.05 35 ILE B O 1
ATOM 1674 N N . SER B 1 64 ? -18.312 33.640 48.056 1.00 49.63 36 SER B N 1
ATOM 1675 C CA . SER B 1 64 ? -17.279 32.982 48.844 1.00 33.56 36 SER B CA 1
ATOM 1676 C C . SER B 1 64 ? -17.134 33.624 50.219 1.00 52.49 36 SER B C 1
ATOM 1677 O O . SER B 1 64 ? -16.479 34.656 50.368 1.00 59.82 36 SER B O 1
ATOM 1680 N N . LEU B 1 65 ? -17.746 33.007 51.223 1.00 46.61 37 LEU B N 1
ATOM 1681 C CA . LEU B 1 65 ? -17.672 33.511 52.589 1.00 49.52 37 LEU B CA 1
ATOM 1682 C C . LEU B 1 65 ? -16.274 33.324 53.173 1.00 51.28 37 LEU B C 1
ATOM 1683 O O . LEU B 1 65 ? -15.934 33.917 54.196 1.00 56.40 37 LEU B O 1
ATOM 1688 N N . GLY B 1 66 ? -15.467 32.502 52.511 1.00 50.22 38 GLY B N 1
ATOM 1689 C CA . GLY B 1 66 ? -14.119 32.217 52.967 1.00 52.14 38 GLY B CA 1
ATOM 1690 C C . GLY B 1 66 ? -13.158 33.381 52.814 1.00 46.26 38 GLY B C 1
ATOM 1691 O O . GLY B 1 66 ? -12.028 33.326 53.298 1.00 46.72 38 GLY B O 1
ATOM 1692 N N . MET B 1 67 ? -13.598 34.435 52.136 1.00 43.94 39 MET B N 1
ATOM 1693 C CA . MET B 1 67 ? -12.770 35.624 51.967 1.00 48.97 39 MET B CA 1
ATOM 1694 C C . MET B 1 67 ? -12.742 36.466 53.239 1.00 53.73 39 MET B C 1
ATOM 1695 O O . MET B 1 67 ? -11.870 37.319 53.409 1.00 47.85 39 MET B O 1
ATOM 1700 N N . ILE B 1 68 ? -13.698 36.222 54.130 1.00 52.02 40 ILE B N 1
ATOM 1701 C CA . ILE B 1 68 ? -13.751 36.935 55.404 1.00 51.13 40 ILE B CA 1
ATOM 1702 C C . ILE B 1 68 ? -12.539 36.636 56.302 1.00 49.68 40 ILE B C 1
ATOM 1703 O O . ILE B 1 68 ? -11.903 37.567 56.794 1.00 46.85 40 ILE B O 1
ATOM 1708 N N . PRO B 1 69 ? -12.208 35.345 56.517 1.00 52.85 41 PRO B N 1
ATOM 1709 C CA . PRO B 1 69 ? -10.974 35.100 57.273 1.00 55.49 41 PRO B CA 1
ATOM 1710 C C . PRO B 1 69 ? -9.736 35.530 56.490 1.00 54.09 41 PRO B C 1
ATOM 1711 O O . PRO B 1 69 ? -8.739 35.933 57.089 1.00 56.99 41 PRO B O 1
ATOM 1715 N N . MET B 1 70 ? -9.806 35.440 55.166 1.00 49.67 42 MET B N 1
ATOM 1716 C CA . MET B 1 70 ? -8.696 35.848 54.312 1.00 54.41 42 MET B CA 1
ATOM 1717 C C . MET B 1 70 ? -8.433 37.346 54.416 1.00 57.58 42 MET B C 1
ATOM 1718 O O . MET B 1 70 ? -7.292 37.791 54.319 1.00 56.74 42 MET B O 1
ATOM 1723 N N . TYR B 1 71 ? -9.495 38.119 54.613 1.00 58.15 43 TYR B N 1
ATOM 1724 C CA . TYR B 1 71 ? -9.367 39.564 54.754 1.00 55.77 43 TYR B CA 1
ATOM 1725 C C . TYR B 1 71 ? -8.802 39.945 56.118 1.00 53.94 43 TYR B C 1
ATOM 1726 O O . TYR B 1 71 ? -8.051 40.912 56.236 1.00 48.81 43 TYR B O 1
ATOM 1735 N N . VAL B 1 72 ? -9.168 39.182 57.144 1.00 51.74 44 VAL B N 1
ATOM 1736 C CA . VAL B 1 72 ? -8.674 39.430 58.493 1.00 44.39 44 VAL B CA 1
ATOM 1737 C C . VAL B 1 72 ? -7.166 39.234 58.551 1.00 44.21 44 VAL B C 1
ATOM 1738 O O . VAL B 1 72 ? -6.433 40.128 58.973 1.00 50.56 44 VAL B O 1
ATOM 1742 N N . ILE B 1 73 ? -6.712 38.063 58.114 1.00 39.78 45 ILE B N 1
ATOM 1743 C CA . ILE B 1 73 ? -5.289 37.734 58.119 1.00 35.71 45 ILE B CA 1
ATOM 1744 C C . ILE B 1 73 ? -4.486 38.672 57.210 1.00 35.79 45 ILE B C 1
ATOM 1745 O O . ILE B 1 73 ? -3.345 39.018 57.517 1.00 33.49 45 ILE B O 1
ATOM 1750 N N . ALA B 1 74 ? -5.095 39.097 56.105 1.00 42.24 46 ALA B N 1
ATOM 1751 C CA . ALA B 1 74 ? -4.452 40.019 55.174 1.00 41.37 46 ALA B CA 1
ATOM 1752 C C . ALA B 1 74 ? -4.167 41.355 55.844 1.00 32.54 46 ALA B C 1
ATOM 1753 O O . ALA B 1 74 ? -3.092 41.924 55.681 1.00 37.90 46 ALA B O 1
ATOM 1755 N N . ILE B 1 75 ? -5.143 41.852 56.594 1.00 47.46 47 ILE B N 1
ATOM 1756 C CA . ILE B 1 75 ? -4.995 43.100 57.330 1.00 45.88 47 ILE B CA 1
ATOM 1757 C C . ILE B 1 75 ? -4.066 42.904 58.521 1.00 42.19 47 ILE B C 1
ATOM 1758 O O . ILE B 1 75 ? -3.212 43.745 58.807 1.00 43.40 47 ILE B O 1
ATOM 1763 N N . ARG B 1 76 ? -4.232 41.774 59.198 1.00 41.77 48 ARG B N 1
ATOM 1764 C CA . ARG B 1 76 ? -3.488 41.477 60.416 1.00 54.32 48 ARG B CA 1
ATOM 1765 C C . ARG B 1 76 ? -1.989 41.264 60.181 1.00 57.18 48 ARG B C 1
ATOM 1766 O O . ARG B 1 76 ? -1.160 41.742 60.958 1.00 51.28 48 ARG B O 1
ATOM 1774 N N . ARG B 1 77 ? -1.642 40.556 59.110 1.00 56.87 49 ARG B N 1
ATOM 1775 C CA . ARG B 1 77 ? -0.255 40.146 58.898 1.00 56.93 49 ARG B CA 1
ATOM 1776 C C . ARG B 1 77 ? 0.384 40.655 57.602 1.00 51.58 49 ARG B C 1
ATOM 1777 O O . ARG B 1 77 ? 1.610 40.712 57.492 1.00 41.96 49 ARG B O 1
ATOM 1785 N N . GLY B 1 78 ? -0.436 41.013 56.620 1.00 49.74 50 GLY B N 1
ATOM 1786 C CA . GLY B 1 78 ? 0.079 41.662 55.427 1.00 55.15 50 GLY B CA 1
ATOM 1787 C C . GLY B 1 78 ? 0.007 40.879 54.129 1.00 51.18 50 GLY B C 1
ATOM 1788 O O . GLY B 1 78 ? -0.682 39.865 54.026 1.00 52.10 50 GLY B O 1
ATOM 1789 N N . PHE B 1 79 ? 0.744 41.371 53.137 1.00 52.50 51 PHE B N 1
ATOM 1790 C CA . PHE B 1 79 ? 0.724 40.842 51.776 1.00 31.86 51 PHE B CA 1
ATOM 1791 C C . PHE B 1 79 ? 1.114 39.368 51.681 1.00 46.87 51 PHE B C 1
ATOM 1792 O O . PHE B 1 79 ? 0.326 38.547 51.215 1.00 46.35 51 PHE B O 1
ATOM 1800 N N . TRP B 1 80 ? 2.327 39.035 52.115 1.00 54.45 52 TRP B N 1
ATOM 1801 C CA . TRP B 1 80 ? 2.843 37.676 51.944 1.00 54.01 52 TRP B CA 1
ATOM 1802 C C . TRP B 1 80 ? 2.042 36.635 52.719 1.00 55.03 52 TRP B C 1
ATOM 1803 O O . TRP B 1 80 ? 1.879 35.503 52.263 1.00 62.68 52 TRP B O 1
ATOM 1814 N N . ALA B 1 81 ? 1.544 37.022 53.888 1.00 50.86 53 ALA B N 1
ATOM 1815 C CA . ALA B 1 81 ? 0.768 36.114 54.722 1.00 47.55 53 ALA B CA 1
ATOM 1816 C C . ALA B 1 81 ? -0.578 35.796 54.082 1.00 46.90 53 ALA B C 1
ATOM 1817 O O . ALA B 1 81 ? -1.064 34.669 54.166 1.00 44.03 53 ALA B O 1
ATOM 1819 N N . ALA B 1 82 ? -1.173 36.797 53.440 1.00 49.85 54 ALA B N 1
ATOM 1820 C CA . ALA B 1 82 ? -2.448 36.622 52.756 1.00 44.05 54 ALA B CA 1
ATOM 1821 C C . ALA B 1 82 ? -2.318 35.633 51.602 1.00 46.40 54 ALA B C 1
ATOM 1822 O O . ALA B 1 82 ? -3.212 34.820 51.365 1.00 50.03 54 ALA B O 1
ATOM 1824 N N . GLY B 1 83 ? -1.197 35.706 50.890 1.00 43.14 55 GLY B N 1
ATOM 1825 C CA . GLY B 1 83 ? -0.935 34.807 49.782 1.00 42.87 55 GLY B CA 1
ATOM 1826 C C . GLY B 1 83 ? -0.674 33.387 50.243 1.00 48.27 55 GLY B C 1
ATOM 1827 O O . GLY B 1 83 ? -1.141 32.427 49.628 1.00 50.51 55 GLY B O 1
ATOM 1828 N N . PHE B 1 84 ? 0.078 33.253 51.331 1.00 36.25 56 PHE B N 1
ATOM 1829 C CA . PHE B 1 84 ? 0.367 31.942 51.896 1.00 35.06 56 PHE B CA 1
ATOM 1830 C C . PHE B 1 84 ? -0.899 31.298 52.450 1.00 41.70 56 PHE B C 1
ATOM 1831 O O . PHE B 1 84 ? -1.164 30.121 52.203 1.00 40.41 56 PHE B O 1
ATOM 1839 N N . ALA B 1 85 ? -1.678 32.077 53.194 1.00 44.80 57 ALA B N 1
ATOM 1840 C CA . ALA B 1 85 ? -2.924 31.586 53.771 1.00 44.64 57 ALA B CA 1
ATOM 1841 C C . ALA B 1 85 ? -3.936 31.272 52.677 1.00 40.62 57 ALA B C 1
ATOM 1842 O O . ALA B 1 85 ? -4.653 30.272 52.750 1.00 39.08 57 ALA B O 1
ATOM 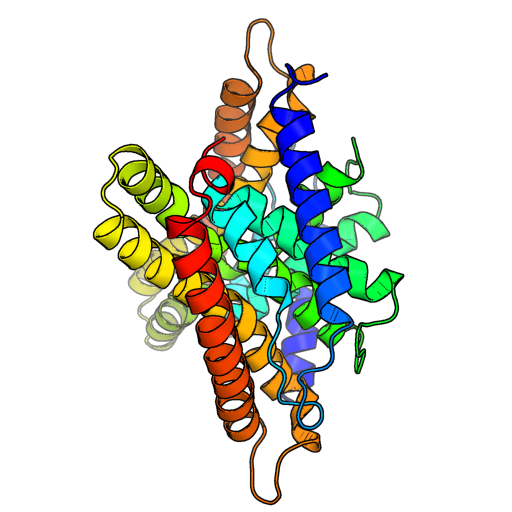1844 N N . GLY B 1 86 ? -3.987 32.131 51.664 1.00 36.97 58 GLY B N 1
ATOM 1845 C CA . GLY B 1 86 ? -4.874 31.927 50.535 1.00 38.72 58 GLY B CA 1
ATOM 1846 C C . GLY B 1 86 ? -4.554 30.641 49.798 1.00 40.63 58 GLY B C 1
ATOM 1847 O O . GLY B 1 86 ? -5.450 29.866 49.467 1.00 44.90 58 GLY B O 1
ATOM 1848 N N . LEU B 1 87 ? -3.269 30.413 49.549 1.00 38.33 59 LEU B N 1
ATOM 1849 C CA . LEU B 1 87 ? -2.825 29.209 48.855 1.00 39.69 59 LEU B CA 1
ATOM 1850 C C . LEU B 1 87 ? -3.108 27.949 49.671 1.00 46.84 59 LEU B C 1
ATOM 1851 O O . LEU B 1 87 ? -3.457 26.908 49.114 1.00 40.62 59 LEU B O 1
ATOM 1856 N N . LEU B 1 88 ? -2.955 28.048 50.989 1.00 57.60 60 LEU B N 1
ATOM 1857 C CA . LEU B 1 88 ? -3.297 26.942 51.878 1.00 57.93 60 LEU B CA 1
ATOM 1858 C C . LEU B 1 88 ? -4.782 26.628 51.762 1.00 63.24 60 LEU B C 1
ATOM 1859 O O . LEU B 1 88 ? -5.177 25.464 51.700 1.00 60.17 60 LEU B O 1
ATOM 1864 N N . TRP B 1 89 ? -5.594 27.680 51.728 1.00 63.54 61 TRP B N 1
ATOM 1865 C CA . TRP B 1 89 ? -7.034 27.548 51.548 1.00 55.69 61 TRP B CA 1
ATOM 1866 C C . TRP B 1 89 ? -7.336 26.898 50.203 1.00 53.27 61 TRP B C 1
ATOM 1867 O O . TRP B 1 89 ? -8.216 26.044 50.098 1.00 58.50 61 TRP B O 1
ATOM 1878 N N . GLY B 1 90 ? -6.593 27.304 49.178 1.00 44.11 62 GLY B N 1
ATOM 1879 C CA . GLY B 1 90 ? -6.765 26.760 47.844 1.00 45.35 62 GLY B CA 1
ATOM 1880 C C . GLY B 1 90 ? -6.403 25.289 47.764 1.00 57.57 62 GLY B C 1
ATOM 1881 O O . GLY B 1 90 ? -7.106 24.502 47.130 1.00 61.25 62 GLY B O 1
ATOM 1882 N N . LEU B 1 91 ? -5.304 24.916 48.411 1.00 57.67 63 LEU B N 1
ATOM 1883 C CA . LEU B 1 91 ? -4.852 23.529 48.413 1.00 54.29 63 LEU B CA 1
ATOM 1884 C C . LEU B 1 91 ? -5.796 22.626 49.204 1.00 59.13 63 LEU B C 1
ATOM 1885 O O . LEU B 1 91 ? -5.964 21.452 48.872 1.00 68.15 63 LEU B O 1
ATOM 1890 N N . LEU B 1 92 ? -6.412 23.179 50.246 1.00 55.38 64 LEU B N 1
ATOM 1891 C CA . LEU B 1 92 ? -7.336 22.421 51.087 1.00 53.32 64 LEU B CA 1
ATOM 1892 C C . LEU B 1 92 ? -8.564 21.940 50.318 1.00 58.02 64 LEU B C 1
ATOM 1893 O O . LEU B 1 92 ? -9.241 21.004 50.744 1.00 61.50 64 LEU B O 1
ATOM 1898 N N . HIS B 1 93 ? -8.849 22.584 49.190 1.00 61.97 65 HIS B N 1
ATOM 1899 C CA . HIS B 1 93 ? -9.967 22.184 48.340 1.00 64.33 65 HIS B CA 1
ATOM 1900 C C . HIS B 1 93 ? -9.759 20.782 47.770 1.00 62.77 65 HIS B C 1
ATOM 1901 O O . HIS B 1 93 ? -10.720 20.040 47.561 1.00 58.95 65 HIS B O 1
ATOM 1908 N N . PHE B 1 94 ? -8.502 20.425 47.522 1.00 57.21 66 PHE B N 1
ATOM 1909 C CA . PHE B 1 94 ? -8.170 19.097 47.019 1.00 52.89 66 PHE B CA 1
ATOM 1910 C C . PHE B 1 94 ? -8.303 18.049 48.119 1.00 59.68 66 PHE B C 1
ATOM 1911 O O . PHE B 1 94 ? -8.891 16.988 47.911 1.00 67.48 66 PHE B O 1
ATOM 1919 N N . LEU B 1 95 ? -7.753 18.358 49.289 1.00 59.30 67 LEU B N 1
ATOM 1920 C CA . LEU B 1 95 ? -7.765 17.434 50.419 1.00 64.86 67 LEU B CA 1
ATOM 1921 C C . LEU B 1 95 ? -9.178 17.150 50.923 1.00 67.77 67 LEU B C 1
ATOM 1922 O O . LEU B 1 95 ? -9.477 16.038 51.360 1.00 80.65 67 LEU B O 1
ATOM 1927 N N . THR B 1 96 ? -10.044 18.156 50.862 1.00 59.40 68 THR B N 1
ATOM 1928 C CA . THR B 1 96 ? -11.415 18.013 51.340 1.00 58.96 68 THR B CA 1
ATOM 1929 C C . THR B 1 96 ? -12.381 17.657 50.213 1.00 61.30 68 THR B C 1
ATOM 1930 O O . THR B 1 96 ? -13.585 17.536 50.434 1.00 63.20 68 THR B O 1
ATOM 1934 N N . GLY B 1 97 ? -11.845 17.494 49.007 1.00 60.76 69 GLY B N 1
ATOM 1935 C CA . GLY B 1 97 ? -12.648 17.127 47.853 1.00 61.11 69 GLY B CA 1
ATOM 1936 C C . GLY B 1 97 ? -13.691 18.163 47.478 1.00 61.54 69 GLY B C 1
ATOM 1937 O O . GLY B 1 97 ? -14.749 17.825 46.950 1.00 64.42 69 GLY B O 1
ATOM 1938 N N . LYS B 1 98 ? -13.390 19.429 47.747 1.00 65.13 70 LYS B N 1
ATOM 1939 C CA . LYS B 1 98 ? -14.318 20.516 47.456 1.00 66.99 70 LYS B CA 1
ATOM 1940 C C . LYS B 1 98 ? -13.951 21.196 46.138 1.00 64.90 70 LYS B C 1
ATOM 1941 O O . LYS B 1 98 ? -14.616 22.136 45.701 1.00 59.36 70 LYS B O 1
ATOM 1947 N N . ALA B 1 99 ? -12.888 20.711 45.505 1.00 60.59 71 ALA B N 1
ATOM 1948 C CA . ALA B 1 99 ? -12.415 21.290 44.253 1.00 55.61 71 ALA B CA 1
ATOM 1949 C C . ALA B 1 99 ? -13.121 20.688 43.042 1.00 65.13 71 ALA B C 1
ATOM 1950 O O . ALA B 1 99 ? -13.067 19.479 42.817 1.00 70.36 71 ALA B O 1
ATOM 1952 N N . TYR B 1 100 ? -13.784 21.540 42.267 1.00 64.41 72 TYR B N 1
ATOM 1953 C CA . TYR B 1 100 ? -14.427 21.110 41.031 1.00 57.32 72 TYR B CA 1
ATOM 1954 C C . TYR B 1 100 ? -13.395 21.055 39.912 1.00 55.53 72 TYR B C 1
ATOM 1955 O O . TYR B 1 100 ? -13.006 22.087 39.366 1.00 55.33 72 TYR B O 1
ATOM 1957 N N . ILE B 1 101 ? -12.956 19.846 39.577 1.00 58.55 73 ILE B N 1
ATOM 1958 C CA . ILE B 1 101 ? -11.886 19.662 38.602 1.00 45.16 73 ILE B CA 1
ATOM 1959 C C . ILE B 1 101 ? -12.405 19.231 37.234 1.00 50.40 73 ILE B C 1
ATOM 1960 O O . ILE B 1 101 ? -12.873 18.105 37.065 1.00 54.95 73 ILE B O 1
ATOM 1965 N N . LEU B 1 102 ? -12.320 20.133 36.261 1.00 53.41 74 LEU B N 1
ATOM 1966 C CA . LEU B 1 102 ? -12.682 19.811 34.886 1.00 63.64 74 LEU B CA 1
ATOM 1967 C C . LEU B 1 102 ? -11.470 19.244 34.156 1.00 67.90 74 LEU B C 1
ATOM 1968 O O . LEU B 1 102 ? -11.536 18.178 33.546 1.00 69.08 74 LEU B O 1
ATOM 1973 N N . MET B 1 103 ? -10.365 19.977 34.227 1.00 65.81 75 MET B N 1
ATOM 1974 C CA . MET B 1 103 ? -9.102 19.558 33.638 1.00 59.75 75 MET B CA 1
ATOM 1975 C C . MET B 1 103 ? -7.982 19.808 34.642 1.00 64.71 75 MET B C 1
ATOM 1976 O O . MET B 1 103 ? -8.117 20.662 35.519 1.00 60.32 75 MET B O 1
ATOM 1981 N N . PRO B 1 104 ? -6.877 19.055 34.530 1.00 70.14 76 PRO B N 1
ATOM 1982 C CA . PRO B 1 104 ? -5.730 19.274 35.418 1.00 64.81 76 PRO B CA 1
ATOM 1983 C C . PRO B 1 104 ? -5.204 20.707 35.342 1.00 53.85 76 PRO B C 1
ATOM 1984 O O . PRO B 1 104 ? -4.736 21.242 36.347 1.00 50.17 76 PRO B O 1
ATOM 1988 N N . SER B 1 105 ? -5.294 21.321 34.167 1.00 51.28 77 SER B N 1
ATOM 1989 C CA . SER B 1 105 ? -4.783 22.673 33.975 1.00 48.30 77 SER B CA 1
ATOM 1990 C C . SER B 1 105 ? -5.686 23.740 34.593 1.00 54.16 77 SER B C 1
ATOM 1991 O O . SER B 1 105 ? -5.208 24.795 35.005 1.00 58.36 77 SER B O 1
ATOM 1994 N N . GLN B 1 106 ? -6.986 23.471 34.662 1.00 52.34 78 GLN B N 1
ATOM 1995 C CA . GLN B 1 106 ? -7.914 24.432 35.257 1.00 48.71 78 GLN B CA 1
ATOM 1996 C C . GLN B 1 106 ? -7.921 24.336 36.781 1.00 46.94 78 GLN B C 1
ATOM 1997 O O . GLN B 1 106 ? -8.137 25.332 37.471 1.00 48.31 78 GLN B O 1
ATOM 2003 N N . ALA B 1 107 ? -7.688 23.134 37.302 1.00 46.04 79 ALA B N 1
ATOM 2004 C CA . ALA B 1 107 ? -7.585 22.936 38.742 1.00 43.63 79 ALA B CA 1
ATOM 2005 C C . ALA B 1 107 ? -6.375 23.698 39.259 1.00 43.62 79 ALA B C 1
ATOM 2006 O O . ALA B 1 107 ? -6.402 24.272 40.348 1.00 41.62 79 ALA B O 1
ATOM 2008 N N . ILE B 1 108 ? -5.317 23.697 38.456 1.00 48.94 80 ILE B N 1
ATOM 2009 C CA . ILE B 1 108 ? -4.105 24.449 38.749 1.00 50.12 80 ILE B CA 1
ATOM 2010 C C . ILE B 1 108 ? -4.392 25.948 38.798 1.00 51.26 80 ILE B C 1
ATOM 2011 O O . ILE B 1 108 ? -4.061 26.622 39.772 1.00 51.53 80 ILE B O 1
ATOM 2016 N N . ILE B 1 109 ? -5.023 26.461 37.747 1.00 45.90 81 ILE B N 1
ATOM 2017 C CA . ILE B 1 109 ? -5.312 27.887 37.641 1.00 44.70 81 ILE B CA 1
ATOM 2018 C C . ILE B 1 109 ? -6.287 28.375 38.715 1.00 49.01 81 ILE B C 1
ATOM 2019 O O . ILE B 1 109 ? -6.089 29.438 39.305 1.00 43.32 81 ILE B O 1
ATOM 2024 N N . GLU B 1 110 ? -7.325 27.588 38.981 1.00 54.38 82 GLU B N 1
ATOM 2025 C CA . GLU B 1 110 ? -8.410 28.034 39.854 1.00 51.95 82 GLU B CA 1
ATOM 2026 C C . GLU B 1 110 ? -8.178 27.810 41.346 1.00 42.27 82 GLU B C 1
ATOM 2027 O O . GLU B 1 110 ? -8.644 28.594 42.170 1.00 43.72 82 GLU B O 1
ATOM 2033 N N . TYR B 1 111 ? -7.469 26.744 41.699 1.00 38.39 83 TYR B N 1
ATOM 2034 C CA . TYR B 1 111 ? -7.296 26.408 43.109 1.00 42.92 83 TYR B CA 1
ATOM 2035 C C . TYR B 1 111 ? -5.880 26.643 43.625 1.00 40.31 83 TYR B C 1
ATOM 2036 O O . TYR B 1 111 ? -5.587 26.390 44.793 1.00 38.85 83 TYR B O 1
ATOM 2045 N N . ILE B 1 112 ? -5.005 27.135 42.756 1.00 47.20 84 ILE B N 1
ATOM 2046 C CA . ILE B 1 112 ? -3.648 27.470 43.167 1.00 49.25 84 ILE B CA 1
ATOM 2047 C C . ILE B 1 112 ? -3.283 28.903 42.783 1.00 52.71 84 ILE B C 1
ATOM 2048 O O . ILE B 1 112 ? -2.900 29.698 43.638 1.00 62.50 84 ILE B O 1
ATOM 2053 N N . LEU B 1 113 ? -3.407 29.228 41.500 1.00 45.40 85 LEU B N 1
ATOM 2054 C CA . LEU B 1 113 ? -3.098 30.573 41.021 1.00 50.79 85 LEU B CA 1
ATOM 2055 C C . LEU B 1 113 ? -4.051 31.619 41.594 1.00 49.04 85 LEU B C 1
ATOM 2056 O O . LEU B 1 113 ? -3.617 32.651 42.106 1.00 54.60 85 LEU B O 1
ATOM 2061 N N . ALA B 1 114 ? -5.348 31.343 41.505 1.00 44.05 86 ALA B N 1
ATOM 2062 C CA . ALA B 1 114 ? -6.369 32.289 41.941 1.00 42.19 86 ALA B CA 1
ATOM 2063 C C . ALA B 1 114 ? -6.310 32.560 43.442 1.00 40.72 86 ALA B C 1
ATOM 2064 O O . ALA B 1 114 ? -6.423 33.705 43.879 1.00 41.52 86 ALA B O 1
ATOM 2066 N N . PHE B 1 115 ? -6.128 31.503 44.226 1.00 43.98 87 PHE B N 1
ATOM 2067 C CA . PHE B 1 115 ? -6.079 31.626 45.679 1.00 46.97 87 PHE B CA 1
ATOM 2068 C C . PHE B 1 115 ? -4.753 32.205 46.173 1.00 53.36 87 PHE B C 1
ATOM 2069 O O . PHE B 1 115 ? -4.661 32.683 47.303 1.00 54.32 87 PHE B O 1
ATOM 2077 N N . SER B 1 116 ? -3.729 32.159 45.328 1.00 56.77 88 SER B N 1
ATOM 2078 C CA . SER B 1 116 ? -2.436 32.735 45.680 1.00 51.53 88 SER B CA 1
ATOM 2079 C C . SER B 1 116 ? -2.471 34.254 45.570 1.00 49.81 88 SER B C 1
ATOM 2080 O O . SER B 1 116 ? -1.743 34.954 46.274 1.00 54.22 88 SER B O 1
ATOM 2083 N N . PHE B 1 117 ? -3.327 34.758 44.687 1.00 47.69 89 PHE B N 1
ATOM 2084 C CA . PHE B 1 117 ? -3.430 36.195 44.457 1.00 49.73 89 PHE B CA 1
ATOM 2085 C C . PHE B 1 117 ? -4.347 36.892 45.459 1.00 44.59 89 PHE B C 1
ATOM 2086 O O . PHE B 1 117 ? -4.706 38.054 45.282 1.00 38.95 89 PHE B O 1
ATOM 2094 N N . ILE B 1 118 ? -4.709 36.177 46.520 1.00 48.03 90 ILE B N 1
ATOM 2095 C CA . ILE B 1 118 ? -5.427 36.774 47.639 1.00 51.58 90 ILE B CA 1
ATOM 2096 C C . ILE B 1 118 ? -4.432 37.615 48.445 1.00 49.04 90 ILE B C 1
ATOM 2097 O O . ILE B 1 118 ? -4.811 38.376 49.334 1.00 46.96 90 ILE B O 1
ATOM 2102 N N . ALA B 1 119 ? -3.153 37.483 48.102 1.00 53.43 91 ALA B N 1
ATOM 2103 C CA . ALA B 1 119 ? -2.088 38.285 48.699 1.00 45.42 91 ALA B CA 1
ATOM 2104 C C . ALA B 1 119 ? -2.365 39.777 48.562 1.00 42.05 91 ALA B C 1
ATOM 2105 O O . ALA B 1 119 ? -2.032 40.563 49.448 1.00 52.33 91 ALA B O 1
ATOM 2107 N N . PHE B 1 120 ? -2.988 40.160 47.452 1.00 42.66 92 PHE B N 1
ATOM 2108 C CA . PHE B 1 120 ? -3.289 41.563 47.180 1.00 44.70 92 PHE B CA 1
ATOM 2109 C C . PHE B 1 120 ? -4.412 42.113 48.052 1.00 45.55 92 PHE B C 1
ATOM 2110 O O . PHE B 1 120 ? -4.792 43.276 47.924 1.00 57.04 92 PHE B O 1
ATOM 2118 N N . SER B 1 121 ? -4.937 41.276 48.939 1.00 39.03 93 SER B N 1
ATOM 2119 C CA . SER B 1 121 ? -5.896 41.735 49.932 1.00 42.65 93 SER B CA 1
ATOM 2120 C C . SER B 1 121 ? -5.156 42.500 51.021 1.00 45.16 93 SER B C 1
ATOM 2121 O O . SER B 1 121 ? -5.769 43.168 51.853 1.00 49.15 93 SER B O 1
ATOM 2124 N N . GLY B 1 122 ? -3.830 42.399 51.004 1.00 46.00 94 GLY B N 1
ATOM 2125 C CA . GLY B 1 122 ? -3.001 43.031 52.011 1.00 31.25 94 GLY B CA 1
ATOM 2126 C C . GLY B 1 122 ? -2.120 44.152 51.492 1.00 36.84 94 GLY B C 1
ATOM 2127 O O . GLY B 1 122 ? -1.124 44.500 52.122 1.00 37.92 94 GLY B O 1
ATOM 2128 N N . VAL B 1 123 ? -2.483 44.723 50.348 1.00 45.47 95 VAL B N 1
ATOM 2129 C CA . VAL B 1 123 ? -1.707 45.817 49.768 1.00 40.40 95 VAL B CA 1
ATOM 2130 C C . VAL B 1 123 ? -1.819 47.089 50.600 1.00 45.19 95 VAL B C 1
ATOM 2131 O O . VAL B 1 123 ? -0.940 47.947 50.552 1.00 53.90 95 VAL B O 1
ATOM 2135 N N . PHE B 1 124 ? -2.904 47.206 51.360 1.00 54.07 96 PHE B N 1
ATOM 2136 C CA . PHE B 1 124 ? -3.124 48.374 52.206 1.00 60.32 96 PHE B CA 1
ATOM 2137 C C . PHE B 1 124 ? -3.276 47.981 53.677 1.00 56.45 96 PHE B C 1
ATOM 2138 O O . PHE B 1 124 ? -3.969 48.657 54.436 1.00 54.32 96 PHE B O 1
ATOM 2146 N N . SER B 1 125 ? -2.624 46.891 54.074 1.00 44.25 97 SER B N 1
ATOM 2147 C CA . SER B 1 125 ? -2.714 46.398 55.447 1.00 44.31 97 SER B CA 1
ATOM 2148 C C . SER B 1 125 ? -2.163 47.388 56.466 1.00 52.66 97 SER B C 1
ATOM 2149 O O . SER B 1 125 ? -2.764 47.603 57.521 1.00 57.92 97 SER B O 1
ATOM 2152 N N . LYS B 1 126 ? -1.016 47.983 56.149 1.00 48.47 98 LYS B N 1
ATOM 2153 C CA . LYS B 1 126 ? -0.390 48.953 57.040 1.00 50.38 98 LYS B CA 1
ATOM 2154 C C . LYS B 1 126 ? -1.322 50.131 57.308 1.00 49.23 98 LYS B C 1
ATOM 2155 O O . LYS B 1 126 ? -1.497 50.538 58.453 1.00 51.01 98 LYS B O 1
ATOM 2157 N N . GLN B 1 127 ? -1.926 50.658 56.248 1.00 49.93 99 GLN B N 1
ATOM 2158 C CA . GLN B 1 127 ? -2.846 51.787 56.359 1.00 46.19 99 GLN B CA 1
ATOM 2159 C C . GLN B 1 127 ? -4.048 51.483 57.252 1.00 48.69 99 GLN B C 1
ATOM 2160 O O . GLN B 1 127 ? -4.465 52.324 58.050 1.00 51.94 99 GLN B O 1
ATOM 2166 N N . VAL B 1 128 ? -4.604 50.283 57.113 1.00 48.50 100 VAL B N 1
ATOM 2167 C CA . VAL B 1 128 ? -5.748 49.877 57.924 1.00 50.98 100 VAL B CA 1
ATOM 2168 C C . VAL B 1 128 ? -5.366 49.808 59.398 1.00 57.51 100 VAL B C 1
ATOM 2169 O O . VAL B 1 128 ? -6.025 50.412 60.246 1.00 53.83 100 VAL B O 1
ATOM 2173 N N . ARG B 1 129 ? -4.295 49.075 59.692 1.00 57.47 101 ARG B N 1
ATOM 2174 C CA . ARG B 1 129 ? -3.812 48.925 61.061 1.00 51.34 101 ARG B CA 1
ATOM 2175 C C . ARG B 1 129 ? -3.360 50.251 61.673 1.00 54.46 101 ARG B C 1
ATOM 2176 O O . ARG B 1 129 ? -3.585 50.501 62.858 1.00 49.37 101 ARG B O 1
ATOM 2184 N N . SER B 1 130 ? -2.726 51.096 60.864 1.00 56.81 102 SER B N 1
ATOM 2185 C CA . SER B 1 130 ? -2.244 52.391 61.337 1.00 64.04 102 SER B CA 1
ATOM 2186 C C . SER B 1 130 ? -3.401 53.295 61.756 1.00 69.73 102 SER B C 1
ATOM 2187 O O . SER B 1 130 ? -3.331 53.973 62.782 1.00 70.70 102 SER B O 1
ATOM 2190 N N . ASN B 1 131 ? -4.464 53.298 60.959 1.00 70.97 103 ASN B N 1
ATOM 2191 C CA . ASN B 1 131 ? -5.646 54.095 61.269 1.00 71.71 103 ASN B CA 1
ATOM 2192 C C . ASN B 1 131 ? -6.487 53.485 62.386 1.00 63.81 103 ASN B C 1
ATOM 2193 O O . ASN B 1 131 ? -7.081 54.204 63.189 1.00 62.03 103 ASN B O 1
ATOM 2198 N N . LEU B 1 132 ? -6.534 52.157 62.430 1.00 60.18 104 LEU B N 1
ATOM 2199 C CA . LEU B 1 132 ? -7.310 51.456 63.445 1.00 60.26 104 LEU B CA 1
ATOM 2200 C C . LEU B 1 132 ? -6.706 51.674 64.828 1.00 69.17 104 LEU B C 1
ATOM 2201 O O . LEU B 1 132 ? -7.427 51.836 65.813 1.00 71.88 104 LEU B O 1
ATOM 2206 N N . ALA B 1 133 ? -5.378 51.682 64.893 1.00 70.97 105 ALA B N 1
ATOM 2207 C CA . ALA B 1 133 ? -4.672 51.891 66.153 1.00 66.85 105 ALA B CA 1
ATOM 2208 C C . ALA B 1 133 ? -4.769 53.344 66.609 1.00 67.42 105 ALA B C 1
ATOM 2209 O O . ALA B 1 133 ? -4.757 53.630 67.806 1.00 69.81 105 ALA B O 1
ATOM 2211 N N . ALA B 1 134 ? -4.868 54.258 65.649 1.00 64.30 106 ALA B N 1
ATOM 2212 C CA . ALA B 1 134 ? -4.998 55.679 65.952 1.00 62.61 106 ALA B CA 1
ATOM 2213 C C . ALA B 1 134 ? -6.456 56.049 66.200 1.00 71.64 106 ALA B C 1
ATOM 2214 O O . ALA B 1 134 ? -6.800 57.229 66.292 1.00 76.44 106 ALA B O 1
ATOM 2216 N N . ASN B 1 135 ? -7.302 55.026 66.301 1.00 76.17 107 ASN B N 1
ATOM 2217 C CA . ASN B 1 135 ? -8.736 55.189 66.528 1.00 79.83 107 ASN B CA 1
ATOM 2218 C C . ASN B 1 135 ? -9.437 55.978 65.421 1.00 79.28 107 ASN B C 1
ATOM 2219 O O . ASN B 1 135 ? -10.487 56.581 65.641 1.00 87.09 107 ASN B O 1
ATOM 2224 N N . GLN B 1 136 ? -8.845 55.965 64.231 1.00 70.91 108 GLN B N 1
ATOM 2225 C CA . GLN B 1 136 ? -9.450 56.584 63.061 1.00 71.06 108 GLN B CA 1
ATOM 2226 C C . GLN B 1 136 ? -10.260 55.529 62.317 1.00 63.83 108 GLN B C 1
ATOM 2227 O O . GLN B 1 136 ? -9.847 55.051 61.260 1.00 55.87 108 GLN B O 1
ATOM 2233 N N . LEU B 1 137 ? -11.410 55.167 62.878 1.00 65.13 109 LEU B N 1
ATOM 2234 C CA . LEU B 1 137 ? -12.208 54.058 62.362 1.00 67.95 109 LEU B CA 1
ATOM 2235 C C . LEU B 1 137 ? -12.715 54.273 60.939 1.00 66.84 109 LEU B C 1
ATOM 2236 O O . LEU B 1 137 ? -12.700 53.349 60.127 1.00 59.87 109 LEU B O 1
ATOM 2241 N N . LYS B 1 138 ? -13.168 55.487 60.642 1.00 66.43 110 LYS B N 1
ATOM 2242 C CA . LYS B 1 138 ? -13.685 55.794 59.313 1.00 57.74 110 LYS B CA 1
ATOM 2243 C C . LYS B 1 138 ? -12.622 55.587 58.237 1.00 55.94 110 LYS B C 1
ATOM 2244 O O . LYS B 1 138 ? -12.874 54.929 57.228 1.00 55.05 110 LYS B O 1
ATOM 2250 N N . LYS B 1 139 ? -11.435 56.144 58.461 1.00 54.55 111 LYS B N 1
ATOM 2251 C CA . LYS B 1 139 ? -10.336 56.001 57.513 1.00 57.96 111 LYS B CA 1
ATOM 2252 C C . LYS B 1 139 ? -9.845 54.558 57.427 1.00 53.85 111 LYS B C 1
ATOM 2253 O O . LYS B 1 139 ? -9.414 54.104 56.368 1.00 51.96 111 LYS B O 1
ATOM 2259 N N . ALA B 1 140 ? -9.911 53.844 58.547 1.00 51.80 112 ALA B N 1
ATOM 2260 C CA . ALA B 1 140 ? -9.486 52.450 58.589 1.00 46.18 112 ALA B CA 1
ATOM 2261 C C . ALA B 1 140 ? -10.375 51.590 57.699 1.00 42.94 112 ALA B C 1
ATOM 2262 O O . ALA B 1 140 ? -9.892 50.710 56.987 1.00 43.09 112 ALA B O 1
ATOM 2264 N N . ILE B 1 141 ? -11.676 51.858 57.742 1.00 46.84 113 ILE B N 1
ATOM 2265 C CA . ILE B 1 141 ? -12.647 51.129 56.933 1.00 49.12 113 ILE B CA 1
ATOM 2266 C C . ILE B 1 141 ? -12.491 51.468 55.449 1.00 53.77 113 ILE B C 1
ATOM 2267 O O . ILE B 1 141 ? -12.636 50.602 54.585 1.00 58.55 113 ILE B O 1
ATOM 2272 N N . GLU B 1 142 ? -12.176 52.728 55.162 1.00 44.78 114 GLU B N 1
ATOM 2273 C CA . GLU B 1 142 ? -11.972 53.177 53.788 1.00 42.82 114 GLU B CA 1
ATOM 2274 C C . GLU B 1 142 ? -10.782 52.483 53.129 1.00 51.52 114 GLU B C 1
ATOM 2275 O O . GLU B 1 142 ? -10.861 52.064 51.973 1.00 59.23 114 GLU B O 1
ATOM 2281 N N . TRP B 1 143 ? -9.680 52.370 53.864 1.00 50.15 115 TRP B N 1
ATOM 2282 C CA . TRP B 1 143 ? -8.519 51.634 53.381 1.00 49.58 115 TRP B CA 1
ATOM 2283 C C . TRP B 1 143 ? -8.848 50.150 53.266 1.00 48.15 115 TRP B C 1
ATOM 2284 O O . TRP B 1 143 ? -8.401 49.474 52.338 1.00 47.57 115 TRP B O 1
ATOM 2295 N N . ALA B 1 144 ? -9.633 49.653 54.218 1.00 47.06 116 ALA B N 1
ATOM 2296 C CA . ALA B 1 144 ? -10.021 48.248 54.245 1.00 47.86 116 ALA B CA 1
ATOM 2297 C C . ALA B 1 144 ? -10.808 47.863 52.999 1.00 50.71 116 ALA B C 1
ATOM 2298 O O . ALA B 1 144 ? -10.588 46.801 52.423 1.00 54.96 116 ALA B O 1
ATOM 2300 N N . TRP B 1 145 ? -11.724 48.730 52.582 1.00 53.50 117 TRP B N 1
ATOM 2301 C CA . TRP B 1 145 ? -12.513 48.472 51.384 1.00 47.86 117 TRP B CA 1
ATOM 2302 C C . TRP B 1 145 ? -11.645 48.470 50.134 1.00 50.10 117 TRP B C 1
ATOM 2303 O O . TRP B 1 145 ? -11.849 47.663 49.230 1.00 52.14 117 TRP B O 1
ATOM 2314 N N . GLY B 1 146 ? -10.671 49.371 50.096 1.00 53.53 118 GLY B N 1
ATOM 2315 C CA . GLY B 1 146 ? -9.733 49.425 48.992 1.00 47.12 118 GLY B CA 1
ATOM 2316 C C . GLY B 1 146 ? -8.904 48.159 48.898 1.00 46.28 118 GLY B C 1
ATOM 2317 O O . GLY B 1 146 ? -8.708 47.616 47.811 1.00 48.31 118 GLY B O 1
ATOM 2318 N N . THR B 1 147 ? -8.426 47.679 50.043 1.00 44.23 119 THR B N 1
ATOM 2319 C CA . THR B 1 147 ? -7.580 46.491 50.071 1.00 46.62 119 THR B CA 1
ATOM 2320 C C . THR B 1 147 ? -8.395 45.214 49.851 1.00 41.28 119 THR B C 1
ATOM 2321 O O . THR B 1 147 ? -7.858 44.190 49.429 1.00 32.65 119 THR B O 1
ATOM 2325 N N . MET B 1 148 ? -9.695 45.281 50.122 1.00 38.35 120 MET B N 1
ATOM 2326 C CA . MET B 1 148 ? -10.569 44.131 49.909 1.00 43.76 120 MET B CA 1
ATOM 2327 C C . MET B 1 148 ? -11.000 44.019 48.449 1.00 42.44 120 MET B C 1
ATOM 2328 O O . MET B 1 148 ? -11.111 42.917 47.910 1.00 36.06 120 MET B O 1
ATOM 2333 N N . ILE B 1 149 ? -11.235 45.162 47.813 1.00 37.30 121 ILE B N 1
ATOM 2334 C CA . ILE B 1 149 ? -11.600 45.186 46.400 1.00 38.57 121 ILE B CA 1
ATOM 2335 C C . ILE B 1 149 ? -10.448 44.687 45.532 1.00 44.05 121 ILE B C 1
ATOM 2336 O O . ILE B 1 149 ? -10.635 43.809 44.689 1.00 43.47 121 ILE B O 1
ATOM 2341 N N . ILE B 1 150 ? -9.259 45.246 45.750 1.00 39.16 122 ILE B N 1
ATOM 2342 C CA . ILE B 1 150 ? -8.067 44.852 45.003 1.00 36.79 122 ILE B CA 1
ATOM 2343 C C . ILE B 1 150 ? -7.772 43.358 45.134 1.00 40.68 122 ILE B C 1
ATOM 2344 O O . ILE B 1 150 ? -7.535 42.675 44.137 1.00 38.72 122 ILE B O 1
ATOM 2349 N N . GLY B 1 151 ? -7.798 42.858 46.366 1.00 41.68 123 GLY B N 1
ATOM 2350 C CA . GLY B 1 151 ? -7.550 41.451 46.625 1.00 42.84 123 GLY B CA 1
ATOM 2351 C C . GLY B 1 151 ? -8.567 40.542 45.961 1.00 45.80 123 GLY B C 1
ATOM 2352 O O . GLY B 1 151 ? -8.217 39.491 45.423 1.00 43.53 123 GLY B O 1
ATOM 2353 N N . GLY B 1 152 ? -9.832 40.950 45.998 1.00 42.44 124 GLY B N 1
ATOM 2354 C CA . GLY B 1 152 ? -10.901 40.187 45.381 1.00 39.69 124 GLY B CA 1
ATOM 2355 C C . GLY B 1 152 ? -10.754 40.112 43.875 1.00 45.19 124 GLY B C 1
ATOM 2356 O O . GLY B 1 152 ? -10.898 39.043 43.280 1.00 50.99 124 GLY B O 1
ATOM 2357 N N . VAL B 1 153 ? -10.466 41.254 43.257 1.00 37.21 125 VAL B N 1
ATOM 2358 C CA . VAL B 1 153 ? -10.258 41.318 41.816 0.54 38.43 125 VAL B CA 1
ATOM 2359 C C . VAL B 1 153 ? -9.034 40.498 41.415 1.00 48.85 125 VAL B C 1
ATOM 2360 O O . VAL B 1 153 ? -9.031 39.831 40.380 1.00 58.73 125 VAL B O 1
ATOM 2364 N N . ALA B 1 154 ? -8.002 40.540 42.252 1.00 45.41 126 ALA B N 1
ATOM 2365 C CA . ALA B 1 154 ? -6.765 39.809 41.995 1.00 35.36 126 ALA B CA 1
ATOM 2366 C C . ALA B 1 154 ? -6.997 38.300 41.914 1.00 38.08 126 ALA B C 1
ATOM 2367 O O . ALA B 1 154 ? -6.361 37.609 41.118 1.00 44.28 126 ALA B O 1
ATOM 2369 N N . ARG B 1 155 ? -7.907 37.794 42.739 1.00 37.88 127 ARG B N 1
ATOM 2370 C CA . ARG B 1 155 ? -8.249 36.376 42.713 1.00 38.76 127 ARG 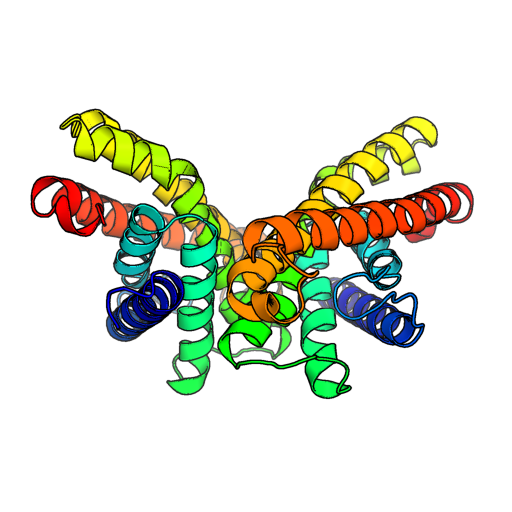B CA 1
ATOM 2371 C C . ARG B 1 155 ? -9.157 36.039 41.536 1.00 40.40 127 ARG B C 1
ATOM 2372 O O . ARG B 1 155 ? -8.865 35.135 40.751 1.00 41.34 127 ARG B O 1
ATOM 2380 N N . TYR B 1 156 ? -10.258 36.774 41.418 1.00 40.60 128 TYR B N 1
ATOM 2381 C CA . TYR B 1 156 ? -11.276 36.481 40.412 1.00 39.19 128 TYR B CA 1
ATOM 2382 C C . TYR B 1 156 ? -10.828 36.770 38.982 1.00 41.84 128 TYR B C 1
ATOM 2383 O O . TYR B 1 156 ? -11.559 36.493 38.031 1.00 44.77 128 TYR B O 1
ATOM 2392 N N . PHE B 1 157 ? -9.630 37.326 38.835 1.00 44.05 129 PHE B N 1
ATOM 2393 C CA . PHE B 1 157 ? -9.034 37.492 37.517 1.00 45.36 129 PHE B CA 1
ATOM 2394 C C . PHE B 1 157 ? -8.763 36.124 36.910 1.00 46.68 129 PHE B C 1
ATOM 2395 O O . PHE B 1 157 ? -9.033 35.888 35.734 1.00 45.27 129 PHE B O 1
ATOM 2403 N N . TRP B 1 158 ? -8.231 35.222 37.728 1.00 49.55 130 TRP B N 1
ATOM 2404 C CA . TRP B 1 158 ? -7.879 33.885 37.272 1.00 47.54 130 TRP B CA 1
ATOM 2405 C C . TRP B 1 158 ? -9.113 33.008 37.095 1.00 51.69 130 TRP B C 1
ATOM 2406 O O . TRP B 1 158 ? -9.113 32.083 36.283 1.00 61.31 130 TRP B O 1
ATOM 2417 N N . HIS B 1 159 ? -10.162 33.304 37.856 1.00 53.00 131 HIS B N 1
ATOM 2418 C CA . HIS B 1 159 ? -11.440 32.623 37.683 1.00 50.48 131 HIS B CA 1
ATOM 2419 C C . HIS B 1 159 ? -12.079 33.055 36.370 1.00 48.45 131 HIS B C 1
ATOM 2420 O O . HIS B 1 159 ? -12.724 32.257 35.687 1.00 42.57 131 HIS B O 1
ATOM 2427 N N . TYR B 1 160 ? -11.891 34.324 36.022 1.00 45.44 132 TYR B N 1
ATOM 2428 C CA . TYR B 1 160 ? -12.350 34.840 34.740 1.00 46.54 132 TYR B CA 1
ATOM 2429 C C . TYR B 1 160 ? -11.562 34.215 33.595 1.00 51.73 132 TYR B C 1
ATOM 2430 O O . TYR B 1 160 ? -12.127 33.877 32.556 1.00 57.01 132 TYR B O 1
ATOM 2439 N N . VAL B 1 161 ? -10.255 34.071 33.792 1.00 48.22 133 VAL B N 1
ATOM 2440 C CA . VAL B 1 161 ? -9.389 33.463 32.789 1.00 45.11 133 VAL B CA 1
ATOM 2441 C C . VAL B 1 161 ? -9.797 32.017 32.529 1.00 49.02 133 VAL B C 1
ATOM 2442 O O . VAL B 1 161 ? -9.974 31.609 31.380 1.00 50.72 133 VAL B O 1
ATOM 2446 N N . ALA B 1 162 ? -9.959 31.251 33.603 1.00 44.17 134 ALA B N 1
ATOM 2447 C CA . ALA B 1 162 ? -10.367 29.857 33.488 1.00 51.14 134 ALA B CA 1
ATOM 2448 C C . ALA B 1 162 ? -11.783 29.744 32.937 1.00 59.37 134 ALA B C 1
ATOM 2449 O O . ALA B 1 162 ? -12.113 28.781 32.242 1.00 60.52 134 ALA B O 1
ATOM 2451 N N . GLY B 1 163 ? -12.615 30.732 33.252 1.00 56.74 135 GLY B N 1
ATOM 2452 C CA . GLY B 1 163 ? -13.974 30.775 32.747 1.00 53.20 135 GLY B CA 1
ATOM 2453 C C . GLY B 1 163 ? -14.006 30.852 31.233 1.00 58.87 135 GLY B C 1
ATOM 2454 O O . GLY B 1 163 ? -14.840 30.219 30.587 1.00 68.12 135 GLY B O 1
ATOM 2455 N N . VAL B 1 164 ? -13.089 31.631 30.667 1.00 49.12 136 VAL B N 1
ATOM 2456 C CA . VAL B 1 164 ? -12.980 31.759 29.220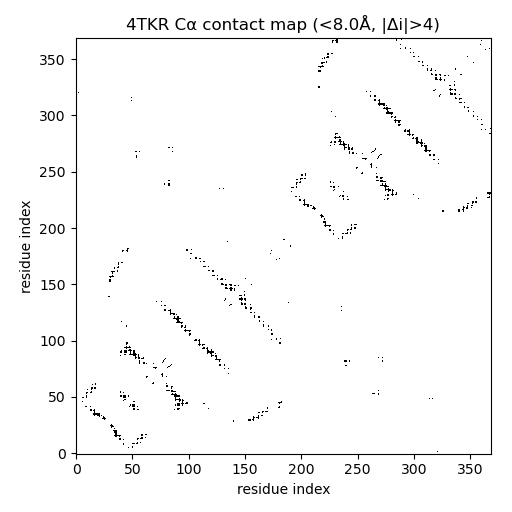 1.00 50.92 136 VAL B CA 1
ATOM 2457 C C . VAL B 1 164 ? -12.366 30.501 28.617 1.00 57.54 136 VAL B C 1
ATOM 2458 O O . VAL B 1 164 ? -12.834 29.997 27.594 1.00 60.81 136 VAL B O 1
ATOM 2462 N N . LEU B 1 165 ? -11.323 29.993 29.267 1.00 53.25 137 LEU B N 1
ATOM 2463 C CA . LEU B 1 165 ? -10.579 28.842 28.763 1.00 51.77 137 LEU B CA 1
ATOM 2464 C C . LEU B 1 165 ? -11.327 27.514 28.880 1.00 55.97 137 LEU B C 1
ATOM 2465 O O . LEU B 1 165 ? -11.164 26.635 28.032 1.00 49.01 137 LEU B O 1
ATOM 2470 N N . PHE B 1 166 ? -12.141 27.364 29.922 1.00 61.51 138 PHE B N 1
ATOM 2471 C CA . PHE B 1 166 ? -12.720 26.058 30.236 1.00 58.01 138 PHE B CA 1
ATOM 2472 C C . PHE B 1 166 ? -14.242 26.025 30.383 1.00 55.30 138 PHE B C 1
ATOM 2473 O O . PHE B 1 166 ? -14.884 25.060 29.970 1.00 63.48 138 PHE B O 1
ATOM 2481 N N . TRP B 1 167 ? -14.817 27.068 30.974 1.00 59.65 139 TRP B N 1
ATOM 2482 C CA . TRP B 1 167 ? -16.233 27.050 31.343 1.00 66.88 139 TRP B CA 1
ATOM 2483 C C . TRP B 1 167 ? -17.174 27.607 30.274 1.00 73.93 139 TRP B C 1
ATOM 2484 O O . TRP B 1 167 ? -18.251 28.111 30.590 1.00 77.43 139 TRP B O 1
ATOM 2495 N N . GLY B 1 168 ? -16.773 27.499 29.013 1.00 77.67 140 GLY B N 1
ATOM 2496 C CA . GLY B 1 168 ? -17.557 28.044 27.919 1.00 78.42 140 GLY B CA 1
ATOM 2497 C C . GLY B 1 168 ? -18.791 27.234 27.563 1.00 81.54 1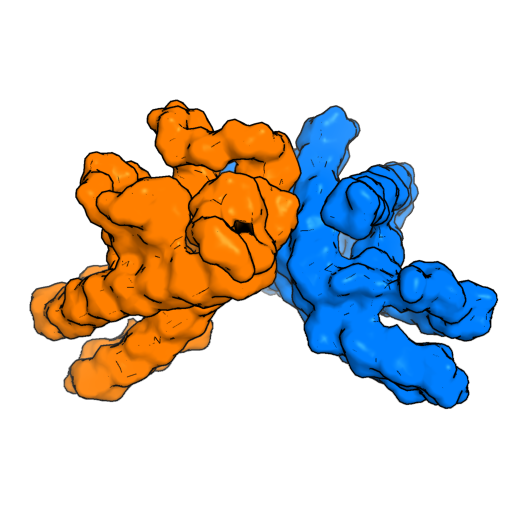40 GLY B C 1
ATOM 2498 O O . GLY B 1 168 ? -19.683 27.728 26.872 1.00 82.60 140 GLY B O 1
ATOM 2499 N N . ALA B 1 169 ? -18.847 25.992 28.034 1.00 74.63 141 ALA B N 1
ATOM 2500 C CA . ALA B 1 169 ? -19.959 25.102 27.708 1.00 63.36 141 ALA B CA 1
ATOM 2501 C C . ALA B 1 169 ? -21.107 25.216 28.707 1.00 62.89 141 ALA B C 1
ATOM 2502 O O . ALA B 1 169 ? -22.188 24.673 28.486 1.00 69.85 141 ALA B O 1
ATOM 2504 N N . TYR B 1 170 ? -20.867 25.923 29.807 1.00 67.10 142 TYR B N 1
ATOM 2505 C CA . TYR B 1 170 ? -21.885 26.115 30.834 1.00 64.88 142 TYR B CA 1
ATOM 2506 C C . TYR B 1 170 ? -22.593 27.455 30.656 1.00 64.48 142 TYR B C 1
ATOM 2507 O O . TYR B 1 170 ? -23.411 27.854 31.486 1.00 58.16 142 TYR B O 1
ATOM 2516 N N . ALA B 1 171 ? -22.276 28.140 29.563 1.00 65.92 143 ALA B N 1
ATOM 2517 C CA . ALA B 1 171 ? -22.808 29.472 29.304 1.00 51.09 143 ALA B CA 1
ATOM 2518 C C . ALA B 1 171 ? -24.286 29.444 28.930 1.00 57.89 143 ALA B C 1
ATOM 2519 O O . ALA B 1 171 ? -24.835 28.390 28.609 1.00 64.68 143 ALA B O 1
ATOM 2521 N N . PHE B 1 172 ? -24.923 30.611 28.977 1.00 53.25 144 PHE B N 1
ATOM 2522 C CA . PHE B 1 172 ? -26.290 30.757 28.495 1.00 54.72 144 PHE B CA 1
ATOM 2523 C C . PHE B 1 172 ? -26.314 30.530 26.989 1.00 68.37 144 PHE B C 1
ATOM 2524 O O . PHE B 1 172 ? -25.269 30.541 26.338 1.00 66.59 144 PHE B O 1
ATOM 2532 N N . GLN B 1 173 ? -27.503 30.331 26.432 1.00 75.71 145 GLN B N 1
ATOM 2533 C CA . GLN B 1 173 ? -27.628 30.187 24.988 1.00 84.73 145 GLN B CA 1
ATOM 2534 C C . GLN B 1 173 ? -27.351 31.520 24.297 1.00 74.17 145 GLN B C 1
ATOM 2535 O O . GLN B 1 173 ? -27.942 32.545 24.638 1.00 66.64 145 GLN B O 1
ATOM 2541 N N . GLY B 1 174 ? -26.429 31.500 23.339 1.00 72.45 146 GLY B N 1
ATOM 2542 C CA . GLY B 1 174 ? -26.069 32.697 22.602 1.00 73.88 146 GLY B CA 1
ATOM 2543 C C . GLY B 1 174 ? -24.925 33.463 23.239 1.00 78.18 146 GLY B C 1
ATOM 2544 O O . GLY B 1 174 ? -24.483 34.483 22.710 1.00 88.43 146 GLY B O 1
ATOM 2545 N N . TRP B 1 175 ? -24.444 32.972 24.377 1.00 73.62 147 TRP B N 1
ATOM 2546 C CA . TRP B 1 175 ? -23.348 33.625 25.086 1.00 53.99 147 TRP B CA 1
ATOM 2547 C C . TRP B 1 175 ? -22.009 32.960 24.787 1.00 64.59 147 TRP B C 1
ATOM 2548 O O . TRP B 1 175 ? -21.886 31.737 24.849 1.00 72.68 147 TRP B O 1
ATOM 2559 N N . GLY B 1 176 ? -21.006 33.773 24.470 1.00 61.93 148 GLY B N 1
ATOM 2560 C CA . GLY B 1 176 ? -19.662 33.273 24.248 1.00 52.22 148 GLY B CA 1
ATOM 2561 C C . GLY B 1 176 ? -18.950 33.007 25.560 1.00 62.01 148 GLY B C 1
ATOM 2562 O O . GLY B 1 176 ? -19.471 33.320 26.631 1.00 60.41 148 GLY B O 1
ATOM 2563 N N . ALA B 1 177 ? -17.755 32.429 25.479 1.00 55.93 149 ALA B N 1
ATOM 2564 C CA . ALA B 1 177 ? -16.975 32.105 26.669 1.00 53.53 149 ALA B CA 1
ATOM 2565 C C . ALA B 1 177 ? -16.492 33.362 27.388 1.00 62.97 149 ALA B C 1
ATOM 2566 O O . ALA B 1 177 ? -16.492 33.423 28.617 1.00 69.30 149 ALA B O 1
ATOM 2568 N N . GLN B 1 178 ? -16.081 34.360 26.613 1.00 65.38 150 GLN B N 1
ATOM 2569 C CA . GLN B 1 178 ? -15.625 35.632 27.163 1.00 65.84 150 GLN B CA 1
ATOM 2570 C C . GLN B 1 178 ? -16.744 36.353 27.911 1.00 66.82 150 GLN B C 1
ATOM 2571 O O . GLN B 1 178 ? -16.571 36.764 29.059 1.00 59.05 150 GLN B O 1
ATOM 2577 N N . LEU B 1 179 ? -17.890 36.496 27.250 1.00 76.17 151 LEU B N 1
ATOM 2578 C CA . LEU B 1 179 ? -19.037 37.202 27.813 1.00 44.78 151 LEU B CA 1
ATOM 2579 C C . LEU B 1 179 ? -19.537 36.552 29.097 1.00 57.73 151 LEU B C 1
ATOM 2580 O O . LEU B 1 179 ? -19.754 37.228 30.102 1.00 51.25 151 LEU B O 1
ATOM 2585 N N . PHE B 1 180 ? -19.718 35.236 29.055 1.00 62.20 152 PHE B N 1
ATOM 2586 C CA . PHE B 1 180 ? -20.231 34.491 30.199 1.00 44.07 152 PHE B CA 1
ATOM 2587 C C . PHE B 1 180 ? -19.273 34.531 31.384 1.00 42.04 152 PHE B C 1
ATOM 2588 O O . PHE B 1 180 ? -19.701 34.527 32.535 1.00 41.50 152 PHE B O 1
ATOM 2596 N N . SER B 1 181 ? -17.976 34.577 31.098 1.00 58.46 153 SER B N 1
ATOM 2597 C CA . SER B 1 181 ? -16.968 34.546 32.151 1.00 48.30 153 SER B CA 1
ATOM 2598 C C . SER B 1 181 ? -16.830 35.882 32.873 1.00 48.71 153 SER B C 1
ATOM 2599 O O . SER B 1 181 ? -16.667 35.917 34.089 1.00 50.97 153 SER B O 1
ATOM 2602 N N . ILE B 1 182 ? -16.893 36.978 32.124 1.00 53.34 154 ILE B N 1
ATOM 2603 C CA . ILE B 1 182 ? -16.728 38.303 32.716 1.00 52.69 154 ILE B CA 1
ATOM 2604 C C . ILE B 1 182 ? -17.942 38.710 33.555 1.00 50.89 154 ILE B C 1
ATOM 2605 O O . ILE B 1 182 ? -17.804 39.384 34.576 1.00 44.28 154 ILE B O 1
ATOM 2610 N N . VAL B 1 183 ? -19.127 38.282 33.132 1.00 38.73 155 VAL B N 1
ATOM 2611 C CA . VAL B 1 183 ? -20.355 38.619 33.841 1.00 43.01 155 VAL B CA 1
ATOM 2612 C C . VAL B 1 183 ? -20.507 37.801 35.121 1.00 48.92 155 VAL B C 1
ATOM 2613 O O . VAL B 1 183 ? -20.775 38.350 36.191 1.00 37.44 155 VAL B O 1
ATOM 2617 N N . MET B 1 184 ? -20.328 36.488 35.007 1.00 48.99 156 MET B N 1
ATOM 2618 C CA . MET B 1 184 ? -20.528 35.588 36.139 1.00 49.79 156 MET B CA 1
ATOM 2619 C C . MET B 1 184 ? -19.451 35.738 37.206 1.00 46.88 156 MET B C 1
ATOM 2620 O O . MET B 1 184 ? -19.754 35.802 38.397 1.00 50.42 156 MET B O 1
ATOM 2625 N N . ASN B 1 185 ? -18.193 35.789 36.780 1.00 45.77 157 ASN B N 1
ATOM 2626 C CA . ASN B 1 185 ? -17.092 35.976 37.718 1.00 50.50 157 ASN B CA 1
ATOM 2627 C C . ASN B 1 185 ? -17.085 37.387 38.288 1.00 49.26 157 ASN B C 1
ATOM 2628 O O . ASN B 1 185 ? -16.644 37.608 39.414 1.00 54.73 157 ASN B O 1
ATOM 2633 N N . GLY B 1 186 ? -17.584 38.337 37.503 1.00 44.27 158 GLY B N 1
ATOM 2634 C CA . GLY B 1 186 ? -17.736 39.702 37.968 1.00 44.20 158 GLY B CA 1
ATOM 2635 C C . GLY B 1 186 ? -18.782 39.784 39.062 1.00 45.74 158 GLY B C 1
ATOM 2636 O O . GLY B 1 186 ? -18.571 40.421 40.093 1.00 48.60 158 GLY B O 1
ATOM 2637 N N . ALA B 1 187 ? -19.915 39.128 38.836 1.00 35.03 159 ALA B N 1
ATOM 2638 C CA . ALA B 1 187 ? -20.995 39.097 39.814 1.00 42.19 159 ALA B CA 1
ATOM 2639 C C . ALA B 1 187 ? -20.567 38.354 41.074 1.00 41.13 159 ALA B C 1
ATOM 2640 O O . ALA B 1 187 ? -20.825 38.806 42.190 1.00 36.01 159 ALA B O 1
ATOM 2642 N N . SER B 1 188 ? -19.912 37.212 40.886 1.00 45.90 160 SER B N 1
ATOM 2643 C CA . SER B 1 188 ? -19.419 36.415 42.004 1.00 47.38 160 SER B CA 1
ATOM 2644 C C . SER B 1 188 ? -18.414 37.205 42.831 1.00 52.18 160 SER B C 1
ATOM 2645 O O . SER B 1 188 ? -18.413 37.132 44.059 1.00 46.77 160 SER B O 1
ATOM 2648 N N . CYS B 1 189 ? -17.559 37.962 42.151 1.00 51.69 161 CYS B N 1
ATOM 2649 C CA . CYS B 1 189 ? -16.602 38.824 42.830 1.00 42.68 161 CYS B CA 1
ATOM 2650 C C . CYS B 1 189 ? -17.336 39.952 43.542 1.00 44.70 161 CYS B C 1
ATOM 2651 O O . CYS B 1 189 ? -17.033 40.271 44.692 1.00 54.34 161 CYS B O 1
ATOM 2654 N N . LEU B 1 190 ? -18.306 40.547 42.852 1.00 37.72 162 LEU B N 1
ATOM 2655 C CA . LEU B 1 190 ? -19.093 41.640 43.414 1.00 40.05 162 LEU B CA 1
ATOM 2656 C C . LEU B 1 190 ? -19.821 41.212 44.682 1.00 39.72 162 LEU B C 1
ATOM 2657 O O . LEU B 1 190 ? -19.768 41.900 45.700 1.00 41.37 162 LEU B O 1
ATOM 2662 N N . GLY B 1 191 ? -20.495 40.068 44.615 1.00 34.12 163 GLY B N 1
ATOM 2663 C CA . GLY B 1 191 ? -21.241 39.557 45.749 1.00 42.70 163 GLY B CA 1
ATOM 2664 C C . GLY B 1 191 ? -20.347 39.166 46.909 1.00 45.90 163 GLY B C 1
ATOM 2665 O O . GLY B 1 191 ? -20.713 39.336 48.072 1.00 46.63 163 GLY B O 1
ATOM 2666 N N . THR B 1 192 ? -19.168 38.644 46.588 1.00 46.28 164 THR B N 1
ATOM 2667 C CA . THR B 1 192 ? -18.221 38.209 47.607 1.00 45.71 164 THR B CA 1
ATOM 2668 C C . THR B 1 192 ? -17.593 39.390 48.343 1.00 48.19 164 THR B C 1
ATOM 2669 O O . THR B 1 192 ? -17.562 39.416 49.574 1.00 54.54 164 THR B O 1
ATOM 2673 N N . VAL B 1 193 ? -17.100 40.367 47.587 1.00 39.39 165 VAL B N 1
ATOM 2674 C CA . VAL B 1 193 ? -16.470 41.544 48.178 1.00 46.15 165 VAL B CA 1
ATOM 2675 C C . VAL B 1 193 ? -17.464 42.355 49.011 1.00 44.53 165 VAL B C 1
ATOM 2676 O O . VAL B 1 193 ? -17.120 42.866 50.077 1.00 41.35 165 VAL B O 1
ATOM 2680 N N . LEU B 1 194 ? -18.699 42.456 48.528 1.00 45.83 166 LEU B N 1
ATOM 2681 C CA . LEU B 1 194 ? -19.742 43.179 49.249 1.00 43.29 166 LEU B CA 1
ATOM 2682 C C . LEU B 1 194 ? -20.062 42.537 50.597 1.00 42.58 166 LEU B C 1
ATOM 2683 O O . LEU B 1 194 ? -20.012 43.201 51.633 1.00 40.83 166 LEU B O 1
ATOM 2688 N N . VAL B 1 195 ? -20.386 41.248 50.581 1.00 34.82 167 VAL B N 1
ATOM 2689 C CA . VAL B 1 195 ? -20.733 40.543 51.811 1.00 40.74 167 VAL B CA 1
ATOM 2690 C C . VAL B 1 195 ? -19.560 40.508 52.786 1.00 43.44 167 VAL B C 1
ATOM 2691 O O . VAL B 1 195 ? -19.703 40.879 53.951 1.00 48.13 167 VAL B O 1
ATOM 2695 N N . SER B 1 196 ? -18.401 40.072 52.301 1.00 45.66 168 SER B N 1
ATOM 2696 C CA . SER B 1 196 ? -17.203 39.997 53.131 1.00 48.79 168 SER B CA 1
ATOM 2697 C C . SER B 1 196 ? -16.794 41.377 53.638 1.00 45.40 168 SER B C 1
ATOM 2698 O O . SER B 1 196 ? -16.396 41.531 54.792 1.00 43.12 168 SER B O 1
ATOM 2701 N N . GLY B 1 197 ? -16.903 42.376 52.768 1.00 40.65 169 GLY B N 1
ATOM 2702 C CA . GLY B 1 197 ? -16.516 43.734 53.104 1.00 42.07 169 GLY B CA 1
ATOM 2703 C C . GLY B 1 197 ? -17.328 44.342 54.230 1.00 53.51 169 GLY B C 1
ATOM 2704 O O . GLY B 1 197 ? -16.792 45.066 55.069 1.00 55.85 169 GLY B O 1
ATOM 2705 N N . ILE B 1 198 ? -18.626 44.054 54.246 1.00 56.15 170 ILE B N 1
ATOM 2706 C CA . ILE B 1 198 ? -19.506 44.563 55.291 1.00 53.52 170 ILE B CA 1
ATOM 2707 C C . ILE B 1 198 ? -19.201 43.896 56.630 1.00 54.26 170 ILE B C 1
ATOM 2708 O O . ILE B 1 198 ? -19.149 44.561 57.666 1.00 57.48 170 ILE B O 1
ATOM 2713 N N . ILE B 1 199 ? -18.987 42.584 56.598 1.00 50.28 171 ILE B N 1
ATOM 2714 C CA . ILE B 1 199 ? -18.643 41.833 57.801 1.00 51.74 171 ILE B CA 1
ATOM 2715 C C . ILE B 1 199 ? -17.335 42.339 58.406 1.00 53.27 171 ILE B C 1
ATOM 2716 O O . ILE B 1 199 ? -17.243 42.548 59.616 1.00 59.58 171 ILE B O 1
ATOM 2721 N N . ILE B 1 200 ? -16.333 42.546 57.557 1.00 43.34 172 ILE B N 1
ATOM 2722 C CA . ILE B 1 200 ? -15.048 43.087 57.995 1.00 43.40 172 ILE B CA 1
ATOM 2723 C C . ILE B 1 200 ? -15.207 44.485 58.592 1.00 45.62 172 ILE B C 1
ATOM 2724 O O . ILE B 1 200 ? -14.628 44.791 59.635 1.00 48.82 172 ILE B O 1
ATOM 2729 N N . SER B 1 201 ? -16.003 45.322 57.931 1.00 44.03 173 SER B N 1
ATOM 2730 C CA . SER B 1 201 ? -16.252 46.686 58.393 1.00 53.71 173 SER B CA 1
ATOM 2731 C C . SER B 1 201 ? -16.832 46.712 59.805 1.00 54.56 173 SER B C 1
ATOM 2732 O O . SER B 1 201 ? -16.493 47.580 60.610 1.00 50.00 173 SER B O 1
ATOM 2735 N N . ILE B 1 202 ? -17.708 45.757 60.098 1.00 52.48 174 ILE B N 1
ATOM 2736 C CA . ILE B 1 202 ? -18.302 45.642 61.424 1.00 52.83 174 ILE B CA 1
ATOM 2737 C C . ILE B 1 202 ? -17.278 45.120 62.427 1.00 51.87 174 ILE B C 1
ATOM 2738 O O . ILE B 1 202 ? -17.194 45.606 63.556 1.00 52.21 174 ILE B O 1
ATOM 2743 N N . LEU B 1 203 ? -16.492 44.136 62.002 1.00 51.00 175 LEU B N 1
ATOM 2744 C CA . LEU B 1 203 ? -15.463 43.552 62.856 1.00 53.14 175 LEU B CA 1
ATOM 2745 C C . LEU B 1 203 ? -14.359 44.553 63.197 1.00 56.27 175 LEU B C 1
ATOM 2746 O O . LEU B 1 203 ? -13.667 44.402 64.201 1.00 57.74 175 LEU B O 1
ATOM 2751 N N . LEU B 1 204 ? -14.197 45.571 62.358 1.00 60.67 176 LEU B N 1
ATOM 2752 C CA . LEU B 1 204 ? -13.258 46.650 62.645 1.00 64.76 176 LEU B CA 1
ATOM 2753 C C . LEU B 1 204 ? -13.805 47.528 63.766 1.00 75.90 176 LEU B C 1
ATOM 2754 O O . LEU B 1 204 ? -13.047 48.152 64.510 1.00 79.43 176 LEU B O 1
ATOM 2759 N N . LYS B 1 205 ? -15.129 47.566 63.876 1.00 75.98 177 LYS B N 1
ATOM 2760 C CA . LYS B 1 205 ? -15.805 48.356 64.898 1.00 70.48 177 LYS B CA 1
ATOM 2761 C C . LYS B 1 205 ? -15.916 47.590 66.212 1.00 73.36 177 LYS B C 1
ATOM 2762 O O . LYS B 1 205 ? -15.684 48.145 67.286 1.00 81.23 177 LYS B O 1
ATOM 2768 N N . THR B 1 206 ? -16.264 46.310 66.120 1.00 68.61 178 THR B N 1
ATOM 2769 C CA . THR B 1 206 ? -16.526 45.504 67.308 1.00 67.86 178 THR B CA 1
ATOM 2770 C C . THR B 1 206 ? -15.288 44.779 67.837 1.00 69.48 178 THR B C 1
ATOM 2771 O O . THR B 1 206 ? -15.187 44.511 69.035 1.00 75.15 178 THR B O 1
ATOM 2775 N N . SER B 1 207 ? -14.350 44.463 66.949 1.00 57.26 179 SER B N 1
ATOM 2776 C CA . SER B 1 207 ? -13.175 43.688 67.338 1.00 49.28 179 SER B CA 1
ATOM 2777 C C . SER B 1 207 ? -11.881 44.206 66.710 1.00 51.85 179 SER B C 1
ATOM 2778 O O . SER B 1 207 ? -11.300 43.539 65.854 1.00 54.76 179 SER B O 1
ATOM 2781 N N . PRO B 1 208 ? -11.419 45.391 67.142 1.00 58.19 180 PRO B N 1
ATOM 2782 C CA . PRO B 1 208 ? -10.221 46.012 66.562 1.00 55.14 180 PRO B CA 1
ATOM 2783 C C . PRO B 1 208 ? -8.949 45.213 66.836 1.00 57.56 180 PRO B C 1
ATOM 2784 O O . PRO B 1 208 ? -8.066 45.158 65.981 1.00 43.63 180 PRO B O 1
ATOM 2788 N N . LYS B 1 209 ? -8.866 44.602 68.014 1.00 57.47 181 LYS B N 1
ATOM 2789 C CA . LYS B 1 209 ? -7.672 43.867 68.426 1.00 49.76 181 LYS B CA 1
ATOM 2790 C C . LYS B 1 209 ? -7.449 42.598 67.603 1.00 48.39 181 LYS B C 1
ATOM 2791 O O . LYS B 1 209 ? -6.365 42.014 67.628 1.00 53.34 181 LYS B O 1
ATOM 2797 N N . LEU B 1 210 ? -8.478 42.177 66.877 1.00 52.40 182 LEU B N 1
ATOM 2798 C CA . LEU B 1 210 ? -8.377 41.018 65.998 1.00 54.31 182 LEU B CA 1
ATOM 2799 C C . LEU B 1 210 ? -7.479 41.336 64.805 1.00 55.80 182 LEU B C 1
ATOM 2800 O O . LEU B 1 210 ? -6.852 40.447 64.228 1.00 55.41 182 LEU B O 1
ATOM 2805 N N . PHE B 1 211 ? -7.414 42.615 64.450 1.00 55.50 183 PHE B N 1
ATOM 2806 C CA . PHE B 1 211 ? -6.620 43.066 63.314 1.00 56.03 183 PHE B CA 1
ATOM 2807 C C . PHE B 1 211 ? -5.299 43.684 63.764 1.00 59.25 183 PHE B C 1
ATOM 2808 O O . PHE B 1 211 ? -4.475 44.076 62.938 1.00 57.26 183 PHE B O 1
ATOM 2816 N N . LEU B 1 212 ? -5.102 43.772 65.076 1.00 57.23 184 LEU B N 1
ATOM 2817 C CA . LEU B 1 212 ? -3.920 44.427 65.626 1.00 56.79 184 LEU B CA 1
ATOM 2818 C C . LEU B 1 212 ? -3.098 43.489 66.505 1.00 68.15 184 LEU B C 1
ATOM 2819 O O . LEU B 1 212 ? -3.323 43.408 67.713 1.00 74.76 184 LEU B O 1
ATOM 2824 N N . PRO B 1 213 ? -2.141 42.772 65.897 1.00 69.60 185 PRO B N 1
ATOM 2825 C CA . PRO B 1 213 ? -1.234 41.898 66.647 1.00 70.21 185 PRO B CA 1
ATOM 2826 C C . PRO B 1 213 ? -0.115 42.693 67.313 1.00 65.39 185 PRO B C 1
ATOM 2827 O O . PRO B 1 213 ? 0.160 42.472 68.493 1.00 67.45 185 PRO B O 1
#

Secondary structure (DSSP, 8-state):
-HHHHHHHHHHHHHHHHHHHTTS--BSSSS-B--TTHHHHHHHHHHH-HHHHHHHHHHHHHHHHHHT----SSHHHHHIIIIIHHHGGGGGGTTHHHHHHHHHTT-HHHHHHHHHHHHHHHHHHHHHHHHHHHHHH-GGGSPTT--HHHHHHHHHHHHHHHHHHHHHHHHHHHHHH-GGGT--/-TT-HHHHHHHHHHHHHHHHHHHTTS--BSSSS-B--TTHHHHHHHHHHH-HHHHHHHHHHHHHHHHHTT----SSHHHHHIIIIIHHHGGGGGGTTHHHHHHHHHTT-HHHHHHHHHHHHHHHHHHHHHHHHHHHHHTGGGGSPTT--HHHHHHHHHHHHHHHHHHHHHHHHHHHHHH-GGGS--

B-factor: mean 56.54, std 16.61, range [29.98, 194.67]